Protein AF-A0A7W3MUW6-F1 (afdb_monomer_lite)

pLDDT: mean 90.79, std 7.84, range [60.31, 98.81]

Foldseek 3Di:
DAALVLLCVLQNPVQFAADDLVVPVVVLADPVVSCCRHGRTAGCDQPQAWHQPQDDPQRAQDWDFDQAPVGTFIWGFHTAGQAASQWTWIAGRVQQFIWIFGHDPRHTPRYIDGLFRHPVLVRVVSSVSSVLLVVQAPFFLVRSQVVLVVVLVVSCVVGVPNCDCPHPVVVVSVVSSNGGRHHQFAWCQVVVVVLCCVQQNDPDWDKDAPSHHALQWQGMWIWGDHVQKIKIKTHRCFRGRGPPPDPPQAGRVQEIEIAIAGDDPDPDDDPLVVVVSRVLRVQLNDPNHNDDEAQDKDFAPAAGDDPPFQQGIWHKHFFPRRAWDADRRHIYTYIYTAGDGPVLVVVCVVPNDCVSQQVQADPVSGRYRYRVD

Sequence (373 aa):
MATHSQLVQVFGEEGVITLDRADVEPHGVRPEDVEVLCSVGIPVTADIFFTMQADGPYEALTLLEAETQDRPARLLILGQGCTDDRIRYAMELESGNVLLLGMEDGEPDGHAETINTTLDAFVEFLYRIELRRIELAGASAEEARPYTEKLIAELKALDERALDPDTLWGGVFEALLEMGVPEAREGSRTAIVAALQARVPDPRPLRWSTGASFGEGVQELSAHRADGHWLLVTHGFSDLDGVLDLDTGTSGLGFELTMRVPRGDEELPPAWALETLGKLGEYVFSEDGRPFADGHRMGVAGTLGPEGGRLGALAFVTDPLLGGIDAPNGRVEFVTAVGITREELAEAKAAGNDLVVGRLRDENGLPITDPAR

Structure (mmCIF, N/CA/C/O backbone):
data_AF-A0A7W3MUW6-F1
#
_entry.id   AF-A0A7W3MUW6-F1
#
loop_
_atom_site.group_PDB
_atom_site.id
_atom_site.type_symbol
_atom_site.label_atom_id
_atom_site.label_alt_id
_atom_site.label_comp_id
_atom_site.label_asym_id
_atom_site.label_entity_id
_atom_site.label_seq_id
_atom_site.pdbx_PDB_ins_code
_atom_site.Cartn_x
_atom_site.Cartn_y
_atom_site.Cartn_z
_atom_site.occupancy
_atom_site.B_iso_or_equiv
_atom_site.auth_seq_id
_atom_site.auth_comp_id
_atom_site.auth_asym_id
_atom_site.auth_atom_id
_atom_site.pdbx_PDB_model_num
ATOM 1 N N . MET A 1 1 ? 17.499 -7.020 -25.518 1.00 91.81 1 MET A N 1
ATOM 2 C CA . MET A 1 1 ? 16.049 -6.800 -25.524 1.00 91.81 1 MET A CA 1
ATOM 3 C C . MET A 1 1 ? 15.386 -8.051 -25.013 1.00 91.81 1 MET A C 1
ATOM 5 O O . MET A 1 1 ? 15.573 -9.119 -25.599 1.00 91.81 1 MET A O 1
ATOM 9 N N . ALA A 1 2 ? 14.694 -7.906 -23.889 1.00 93.19 2 ALA A N 1
ATOM 10 C CA . ALA A 1 2 ? 13.957 -8.950 -23.216 1.00 93.19 2 ALA A CA 1
ATOM 11 C C . ALA A 1 2 ? 12.832 -9.456 -24.118 1.00 93.19 2 ALA A C 1
ATOM 13 O O . ALA A 1 2 ? 12.175 -8.699 -24.831 1.00 93.19 2 ALA A O 1
ATOM 14 N N . THR A 1 3 ? 12.625 -10.764 -24.097 1.00 97.44 3 THR A N 1
ATOM 15 C CA . THR A 1 3 ? 11.478 -11.402 -24.743 1.00 97.44 3 THR A CA 1
ATOM 16 C C . THR A 1 3 ? 10.334 -11.551 -23.747 1.00 97.44 3 THR A C 1
ATOM 18 O O . THR A 1 3 ? 10.572 -11.626 -22.541 1.00 97.44 3 THR A O 1
ATOM 21 N N . HIS A 1 4 ? 9.101 -11.702 -24.237 1.00 96.81 4 HIS A N 1
ATOM 22 C CA . HIS A 1 4 ? 7.936 -11.968 -23.385 1.00 96.81 4 HIS A CA 1
ATOM 23 C C . HIS A 1 4 ? 8.164 -13.137 -22.417 1.00 96.81 4 HIS A C 1
ATOM 25 O O . HIS A 1 4 ? 7.895 -13.031 -21.227 1.00 96.81 4 HIS A O 1
ATOM 31 N N . SER A 1 5 ? 8.755 -14.235 -22.902 1.00 96.44 5 SER A N 1
ATOM 32 C CA . SER A 1 5 ? 9.051 -15.401 -22.062 1.00 96.44 5 SER A CA 1
ATOM 33 C C . SER A 1 5 ? 10.038 -15.090 -20.934 1.00 96.44 5 SER A C 1
ATOM 35 O O . SER A 1 5 ? 9.934 -15.695 -19.872 1.00 96.44 5 SER A O 1
ATOM 37 N N . GLN A 1 6 ? 11.003 -14.192 -21.155 1.00 96.94 6 GLN A N 1
ATOM 38 C CA . GLN A 1 6 ? 11.943 -13.775 -20.113 1.00 96.94 6 GLN A CA 1
ATOM 39 C C . GLN A 1 6 ? 11.274 -12.851 -19.097 1.00 96.94 6 GLN A C 1
ATOM 41 O O . GLN A 1 6 ? 11.530 -12.997 -17.905 1.00 96.94 6 GLN A O 1
ATOM 46 N N . LEU A 1 7 ? 10.400 -11.947 -19.554 1.00 95.38 7 LEU A N 1
ATOM 47 C CA . LEU A 1 7 ? 9.608 -11.108 -18.658 1.00 95.38 7 LEU A CA 1
ATOM 48 C C . LEU A 1 7 ? 8.697 -11.968 -17.781 1.00 95.38 7 LEU A C 1
ATOM 50 O O . LEU A 1 7 ? 8.755 -11.851 -16.567 1.00 95.38 7 LEU A O 1
ATOM 54 N N . VAL A 1 8 ? 7.945 -12.904 -18.362 1.00 91.94 8 VAL A N 1
ATOM 55 C CA . VAL A 1 8 ? 7.072 -13.818 -17.605 1.00 91.94 8 VAL A CA 1
ATOM 56 C C . VAL A 1 8 ? 7.865 -14.680 -16.620 1.00 91.94 8 VAL A C 1
ATOM 58 O O . VAL A 1 8 ? 7.388 -14.961 -15.525 1.00 91.94 8 VAL A O 1
ATOM 61 N N . GLN A 1 9 ? 9.093 -15.079 -16.961 1.00 91.50 9 GLN A N 1
ATOM 62 C CA . GLN A 1 9 ? 9.947 -15.827 -16.036 1.00 91.50 9 GLN A CA 1
ATOM 63 C C . GLN A 1 9 ? 10.346 -15.003 -14.800 1.00 91.50 9 GLN A C 1
ATOM 65 O O . GLN A 1 9 ? 10.511 -15.579 -13.727 1.00 91.50 9 GLN A O 1
ATOM 70 N N . VAL A 1 10 ? 10.530 -13.689 -14.952 1.00 90.38 10 VAL A N 1
ATOM 71 C CA . VAL A 1 10 ? 10.970 -12.790 -13.874 1.00 90.38 10 VAL A CA 1
ATOM 72 C C . VAL A 1 10 ? 9.791 -12.211 -13.092 1.00 90.38 10 VAL A C 1
ATOM 74 O O . VAL A 1 10 ? 9.802 -12.247 -11.868 1.00 90.38 10 VAL A O 1
ATOM 77 N N . PHE A 1 11 ? 8.762 -11.728 -13.785 1.00 85.38 11 PHE A N 1
ATOM 78 C CA . PHE A 1 11 ? 7.621 -11.018 -13.199 1.00 85.38 11 PHE A CA 1
ATOM 79 C C . PHE A 1 11 ? 6.385 -11.910 -12.981 1.00 85.38 11 PHE A C 1
ATOM 81 O O . PHE A 1 11 ? 5.445 -11.505 -12.305 1.00 85.38 11 PHE A O 1
ATOM 88 N N . GLY A 1 12 ? 6.371 -13.134 -13.518 1.00 85.50 12 GLY A N 1
ATOM 89 C CA . GLY A 1 12 ? 5.216 -14.037 -13.479 1.00 85.50 12 GLY A CA 1
ATOM 90 C C . GLY A 1 12 ? 4.205 -13.788 -14.607 1.00 85.50 12 GLY A C 1
ATOM 91 O O . GLY A 1 12 ? 4.249 -12.769 -15.292 1.00 85.50 12 GLY A O 1
ATOM 92 N N . GLU A 1 13 ? 3.281 -14.736 -14.812 1.00 80.31 13 GLU A N 1
ATOM 93 C CA . GLU A 1 13 ? 2.273 -14.661 -15.890 1.00 80.31 13 GLU A CA 1
ATOM 94 C C . GLU A 1 13 ? 1.315 -13.473 -15.727 1.00 80.31 13 GLU A C 1
ATOM 96 O O . GLU A 1 13 ? 1.000 -12.803 -16.704 1.00 80.31 13 GLU A O 1
ATOM 101 N N . GLU A 1 14 ? 0.885 -13.180 -14.497 1.00 82.12 14 GLU A N 1
ATOM 102 C CA . GLU A 1 14 ? 0.014 -12.031 -14.197 1.00 82.12 14 GLU A CA 1
ATOM 103 C C . GLU A 1 14 ? 0.798 -10.715 -14.043 1.00 82.12 14 GLU A C 1
ATOM 105 O O . GLU A 1 14 ? 0.202 -9.643 -13.998 1.00 82.12 14 GLU A O 1
ATOM 110 N N . GLY A 1 15 ? 2.132 -10.784 -13.975 1.00 84.75 15 GLY A N 1
ATOM 111 C CA . GLY A 1 15 ? 3.012 -9.631 -13.782 1.00 84.75 15 GLY A CA 1
ATOM 112 C C . GLY A 1 15 ? 3.497 -8.982 -15.076 1.00 84.75 15 GLY A C 1
ATOM 113 O O . GLY A 1 15 ? 4.328 -8.080 -15.015 1.00 84.75 15 GLY A O 1
ATOM 114 N N . VAL A 1 16 ? 3.003 -9.413 -16.241 1.00 93.19 16 VAL A N 1
ATOM 115 C CA . VAL A 1 16 ? 3.334 -8.827 -17.549 1.00 93.19 16 VAL A CA 1
ATOM 116 C C . VAL A 1 16 ? 2.052 -8.576 -18.334 1.00 93.19 16 VAL A C 1
ATOM 118 O O . VAL A 1 16 ? 1.311 -9.508 -18.641 1.00 93.19 16 VAL A O 1
ATOM 121 N N . ILE A 1 17 ? 1.805 -7.323 -18.709 1.00 92.38 17 ILE A N 1
ATOM 122 C CA . ILE A 1 17 ? 0.644 -6.937 -19.517 1.00 92.38 17 ILE A CA 1
ATOM 123 C C . ILE A 1 17 ? 1.041 -6.838 -20.986 1.00 92.38 17 ILE A C 1
ATOM 125 O O . ILE A 1 17 ? 2.054 -6.234 -21.330 1.00 92.38 17 ILE A O 1
ATOM 129 N N . THR A 1 18 ? 0.201 -7.400 -21.854 1.00 94.31 18 THR A N 1
ATOM 130 C CA . THR A 1 18 ? 0.228 -7.188 -23.309 1.00 94.31 18 THR A CA 1
ATOM 131 C C . THR A 1 18 ? -1.108 -6.606 -23.758 1.00 94.31 18 THR A C 1
ATOM 133 O O . THR A 1 18 ? -2.139 -6.852 -23.128 1.00 94.31 18 THR A O 1
ATOM 136 N N . LEU A 1 19 ? -1.089 -5.813 -24.828 1.00 92.31 19 LEU A N 1
ATOM 137 C CA . LEU A 1 19 ? -2.276 -5.162 -25.385 1.00 92.31 19 LEU A CA 1
ATOM 138 C C . LEU A 1 19 ? -2.750 -5.855 -26.662 1.00 92.31 19 LEU A C 1
ATOM 140 O O . LEU A 1 19 ? -1.956 -6.457 -27.388 1.00 92.31 19 LEU A O 1
ATOM 144 N N . ASP A 1 20 ? -4.043 -5.729 -26.971 1.00 92.44 20 ASP A N 1
ATOM 145 C CA . ASP A 1 20 ? -4.542 -6.128 -28.284 1.00 92.44 20 ASP A CA 1
ATOM 146 C C . ASP A 1 20 ? -4.041 -5.133 -29.334 1.00 92.44 20 ASP A C 1
ATOM 148 O O . ASP A 1 20 ? -4.202 -3.917 -29.223 1.00 92.44 20 ASP A O 1
ATOM 152 N N . ARG A 1 21 ? -3.444 -5.663 -30.399 1.00 92.12 21 ARG A N 1
ATOM 153 C CA . ARG A 1 21 ? -2.901 -4.874 -31.503 1.00 92.12 21 ARG A CA 1
ATOM 154 C C . ARG A 1 21 ? -3.965 -3.988 -32.159 1.00 92.12 21 ARG A C 1
ATOM 156 O O . ARG A 1 21 ? -3.646 -2.877 -32.583 1.00 92.12 21 ARG A O 1
ATOM 163 N N . ALA A 1 22 ? -5.220 -4.443 -32.196 1.00 90.38 22 ALA A N 1
ATOM 164 C CA . ALA A 1 22 ? -6.348 -3.672 -32.716 1.00 90.38 22 ALA A CA 1
ATOM 165 C C . ALA A 1 22 ? -6.663 -2.419 -31.881 1.00 90.38 22 ALA A C 1
ATOM 167 O O . ALA A 1 22 ? -7.175 -1.446 -32.437 1.00 90.38 22 ALA A O 1
ATOM 168 N N . ASP A 1 23 ? -6.319 -2.429 -30.591 1.00 87.75 23 ASP A N 1
ATOM 169 C CA . ASP A 1 23 ? -6.535 -1.317 -29.663 1.00 87.75 23 ASP A CA 1
ATOM 170 C C . ASP A 1 23 ? -5.347 -0.343 -29.625 1.00 87.75 23 ASP A C 1
ATOM 172 O O . ASP A 1 23 ? -5.486 0.760 -29.112 1.00 87.75 23 ASP A O 1
ATOM 176 N N . VAL A 1 24 ? -4.184 -0.704 -30.186 1.00 88.44 24 VAL A N 1
ATOM 177 C CA . VAL A 1 24 ? -2.965 0.132 -30.165 1.00 88.44 24 VAL A CA 1
ATOM 178 C C . VAL A 1 24 ? -2.704 0.813 -31.512 1.00 88.44 24 VAL A C 1
ATOM 180 O O . VAL A 1 24 ? -2.469 2.022 -31.568 1.00 88.44 24 VAL A O 1
ATOM 183 N N . GLU A 1 25 ? -2.763 0.066 -32.620 1.00 87.69 25 GLU A N 1
ATOM 184 C CA . GLU A 1 25 ? -2.415 0.572 -33.961 1.00 87.69 25 GLU A CA 1
ATOM 185 C C . GLU A 1 25 ? -3.192 1.836 -34.399 1.00 87.69 25 GLU A C 1
ATOM 187 O O . GLU A 1 25 ? -2.576 2.728 -34.997 1.00 87.69 25 GLU A O 1
ATOM 192 N N . PRO A 1 26 ? -4.500 1.998 -34.096 1.00 89.19 26 PRO A N 1
ATOM 193 C CA . PRO A 1 26 ? -5.253 3.194 -34.485 1.00 89.19 26 PRO A CA 1
ATOM 194 C C . PRO A 1 26 ? -4.753 4.499 -33.853 1.00 89.19 26 PRO A C 1
ATOM 196 O O . PRO A 1 26 ? -5.070 5.578 -34.355 1.00 89.19 26 PRO A O 1
ATOM 199 N N . HIS A 1 27 ? -3.972 4.421 -32.774 1.00 86.50 27 HIS A N 1
ATOM 200 C CA . HIS A 1 27 ? -3.517 5.586 -32.017 1.00 86.50 27 HIS A CA 1
ATOM 201 C C . HIS A 1 27 ? -2.205 6.182 -32.541 1.00 86.50 27 HIS A C 1
ATOM 203 O O . HIS A 1 27 ? -1.682 7.129 -31.957 1.00 86.50 27 HIS A O 1
ATOM 209 N N . GLY A 1 28 ? -1.684 5.696 -33.672 1.00 85.75 28 GLY A N 1
ATOM 210 C CA . GLY A 1 28 ? -0.482 6.258 -34.295 1.00 85.75 28 GLY A CA 1
ATOM 211 C C . GLY A 1 28 ? 0.799 5.977 -33.509 1.00 85.75 28 GLY A C 1
ATOM 212 O O . GLY A 1 28 ? 1.745 6.752 -33.600 1.00 85.75 28 GLY A O 1
ATOM 213 N N . VAL A 1 29 ? 0.806 4.888 -32.738 1.00 91.25 29 VAL A N 1
ATOM 214 C CA . VAL A 1 29 ? 1.996 4.333 -32.087 1.00 91.25 29 VAL A CA 1
ATOM 215 C C . VAL A 1 29 ? 2.946 3.789 -33.159 1.00 91.25 29 VAL A C 1
ATOM 217 O O . VAL A 1 29 ? 2.497 3.230 -34.167 1.00 91.25 29 VAL A O 1
ATOM 220 N N . ARG A 1 30 ? 4.260 3.953 -32.977 1.00 93.94 30 ARG A N 1
ATOM 221 C CA . ARG A 1 30 ? 5.244 3.485 -33.963 1.00 93.94 30 ARG A CA 1
ATOM 222 C C . ARG A 1 30 ? 5.258 1.951 -34.038 1.00 93.94 30 ARG A C 1
ATOM 224 O O . ARG A 1 30 ? 5.038 1.299 -33.018 1.00 93.94 30 ARG A O 1
ATOM 231 N N . PRO A 1 31 ? 5.539 1.345 -35.208 1.00 93.44 31 PRO A N 1
ATOM 232 C CA . PRO A 1 31 ? 5.520 -0.112 -35.365 1.00 93.44 31 PRO A CA 1
ATOM 233 C C . PRO A 1 31 ? 6.420 -0.869 -34.380 1.00 93.44 31 PRO A C 1
ATOM 235 O O . PRO A 1 31 ? 6.049 -1.948 -33.924 1.00 93.44 31 PRO A O 1
ATOM 238 N N . GLU A 1 32 ? 7.585 -0.309 -34.052 1.00 93.62 32 GLU A N 1
ATOM 239 C CA . GLU A 1 32 ? 8.510 -0.844 -33.052 1.00 93.62 32 GLU A CA 1
ATOM 240 C C . GLU A 1 32 ? 7.896 -0.884 -31.645 1.00 93.62 32 GLU A C 1
ATOM 242 O O . GLU A 1 32 ? 7.989 -1.907 -30.970 1.00 93.62 32 GLU A O 1
ATOM 247 N N . ASP A 1 33 ? 7.192 0.171 -31.234 1.00 95.75 33 ASP A N 1
ATOM 248 C CA . ASP A 1 33 ? 6.571 0.250 -29.910 1.00 95.75 33 ASP A CA 1
ATOM 249 C C . ASP A 1 33 ? 5.289 -0.599 -29.849 1.00 95.75 33 ASP A C 1
ATOM 251 O O . ASP A 1 33 ? 4.995 -1.196 -28.816 1.00 95.75 33 ASP A O 1
ATOM 255 N N . VAL A 1 34 ? 4.557 -0.739 -30.966 1.00 95.19 34 VAL A N 1
ATOM 256 C CA . VAL A 1 34 ? 3.431 -1.689 -31.087 1.00 95.19 34 VAL A CA 1
ATOM 257 C C . VAL A 1 34 ? 3.904 -3.113 -30.807 1.00 95.19 34 VAL A C 1
ATOM 259 O O . VAL A 1 34 ? 3.224 -3.857 -30.102 1.00 95.19 34 VAL A O 1
ATOM 262 N N . GLU A 1 35 ? 5.065 -3.504 -31.338 1.00 95.50 35 GLU A N 1
ATOM 263 C CA . GLU A 1 35 ? 5.616 -4.838 -31.098 1.00 95.50 35 GLU A CA 1
ATOM 264 C C . GLU A 1 35 ? 5.963 -5.046 -29.619 1.00 95.50 35 GLU A C 1
ATOM 266 O O . GLU A 1 35 ? 5.668 -6.107 -29.065 1.00 95.50 35 GLU A O 1
ATOM 271 N N . VAL A 1 36 ? 6.507 -4.026 -28.948 1.00 96.56 36 VAL A N 1
ATOM 272 C CA . VAL A 1 36 ? 6.750 -4.093 -27.502 1.00 96.56 36 VAL A CA 1
ATOM 273 C C . VAL A 1 36 ? 5.432 -4.222 -26.741 1.00 96.56 36 VAL A C 1
ATOM 275 O O . VAL A 1 36 ? 5.273 -5.170 -25.982 1.00 96.56 36 VAL A O 1
ATOM 278 N N . LEU A 1 37 ? 4.458 -3.342 -26.980 1.00 95.56 37 LEU A N 1
ATOM 279 C CA . LEU A 1 37 ? 3.185 -3.319 -26.249 1.00 95.56 37 LEU A CA 1
ATOM 280 C C . LEU A 1 37 ? 2.331 -4.579 -26.455 1.00 95.56 37 LEU A C 1
ATOM 282 O O . LEU A 1 37 ? 1.637 -5.008 -25.533 1.00 95.56 37 LEU A O 1
ATOM 286 N N . CYS A 1 38 ? 2.362 -5.173 -27.650 1.00 96.00 38 CYS A N 1
ATOM 287 C CA . CYS A 1 38 ? 1.454 -6.265 -28.013 1.00 96.00 38 CYS A CA 1
ATOM 288 C C . CYS A 1 38 ? 2.101 -7.654 -27.928 1.00 96.00 38 CYS A C 1
ATOM 290 O O . CYS A 1 38 ? 1.404 -8.628 -27.655 1.00 96.00 38 CYS A O 1
ATOM 292 N N . SER A 1 39 ? 3.411 -7.769 -28.177 1.00 95.69 39 SER A N 1
ATOM 293 C CA . SER A 1 39 ? 4.095 -9.070 -28.249 1.00 95.69 39 SER A CA 1
ATOM 294 C C . SER A 1 39 ? 5.072 -9.314 -27.101 1.00 95.69 39 SER A C 1
ATOM 296 O O . SER A 1 39 ? 5.249 -10.465 -26.710 1.00 95.69 39 SER A O 1
ATOM 298 N N . VAL A 1 40 ? 5.741 -8.275 -26.588 1.00 97.06 40 VAL A N 1
ATOM 299 C CA . VAL A 1 40 ? 6.718 -8.402 -25.487 1.00 97.06 40 VAL A CA 1
ATOM 300 C C . VAL A 1 40 ? 6.038 -8.184 -24.136 1.00 97.06 40 VAL A C 1
ATOM 302 O O . VAL A 1 40 ? 6.138 -9.033 -23.251 1.00 97.06 40 VAL A O 1
ATOM 305 N N . GLY A 1 41 ? 5.293 -7.093 -24.015 1.00 94.88 41 GLY A N 1
ATOM 306 C CA . GLY A 1 41 ? 4.600 -6.647 -22.819 1.00 94.88 41 GLY A CA 1
ATOM 307 C C . GLY A 1 41 ? 5.399 -5.684 -21.946 1.00 94.88 41 GLY A C 1
ATOM 308 O O . GLY A 1 41 ? 6.597 -5.475 -22.141 1.00 94.88 41 GLY A O 1
ATOM 309 N N . ILE A 1 42 ? 4.704 -5.109 -20.967 1.00 94.88 42 ILE A N 1
ATOM 310 C CA . ILE A 1 42 ? 5.257 -4.233 -19.929 1.00 94.88 42 ILE A CA 1
ATOM 311 C C . ILE A 1 42 ? 5.064 -4.927 -18.570 1.00 94.88 42 ILE A C 1
ATOM 313 O O . ILE A 1 42 ? 3.979 -5.466 -18.325 1.00 94.88 42 ILE A O 1
ATOM 317 N N . PRO A 1 43 ? 6.079 -4.951 -17.686 1.00 93.19 43 PRO A N 1
ATOM 318 C CA . PRO A 1 43 ? 5.906 -5.433 -16.317 1.00 93.19 43 PRO A CA 1
ATOM 319 C C . PRO A 1 43 ? 4.818 -4.646 -15.578 1.00 93.19 43 PRO A C 1
ATOM 321 O O . PRO A 1 43 ? 4.784 -3.430 -15.675 1.00 93.19 43 PRO A O 1
ATOM 324 N N . VAL A 1 44 ? 3.955 -5.300 -14.802 1.00 87.06 44 VAL A N 1
ATOM 325 C CA . VAL A 1 44 ? 2.931 -4.603 -13.997 1.00 87.06 44 VAL A CA 1
ATOM 326 C C . VAL A 1 44 ? 3.579 -3.782 -12.889 1.00 87.06 44 VAL A C 1
ATOM 328 O O . VAL A 1 44 ? 3.172 -2.653 -12.641 1.00 87.06 44 VAL A O 1
ATOM 331 N N . THR A 1 45 ? 4.599 -4.335 -12.239 1.00 84.69 45 THR A N 1
ATOM 332 C CA . THR A 1 45 ? 5.377 -3.667 -11.196 1.00 84.69 45 THR A CA 1
ATOM 333 C C . THR A 1 45 ? 6.824 -4.126 -11.303 1.00 84.69 45 THR A C 1
ATOM 335 O O . THR A 1 45 ? 7.086 -5.312 -11.505 1.00 84.69 45 THR A O 1
ATOM 338 N N . ALA A 1 46 ? 7.759 -3.190 -11.183 1.00 84.19 46 ALA A N 1
ATOM 339 C CA . ALA A 1 46 ? 9.191 -3.446 -11.178 1.00 84.19 46 ALA A CA 1
ATOM 340 C C . ALA A 1 46 ? 9.824 -2.713 -9.991 1.00 84.19 46 ALA A C 1
ATOM 342 O O . ALA A 1 46 ? 10.205 -1.542 -10.092 1.00 84.19 46 ALA A O 1
ATOM 343 N N . ASP A 1 47 ? 9.901 -3.436 -8.870 1.00 75.31 47 ASP A N 1
ATOM 344 C CA . ASP A 1 47 ? 10.404 -2.954 -7.579 1.00 75.31 47 ASP A CA 1
ATOM 345 C C . ASP A 1 47 ? 9.779 -1.587 -7.196 1.00 75.31 47 ASP A C 1
ATOM 347 O O . ASP A 1 47 ? 8.629 -1.293 -7.536 1.00 75.31 47 ASP A O 1
ATOM 351 N N . ILE A 1 48 ? 10.523 -0.729 -6.504 1.00 74.94 48 ILE A N 1
ATOM 352 C CA . ILE A 1 48 ? 10.106 0.632 -6.141 1.00 74.94 48 ILE A CA 1
ATOM 353 C C . ILE A 1 48 ? 10.095 1.627 -7.316 1.00 74.94 48 ILE A C 1
ATOM 355 O O . ILE A 1 48 ? 9.685 2.775 -7.146 1.00 74.94 48 ILE A O 1
ATOM 359 N N . PHE A 1 49 ? 10.564 1.231 -8.501 1.00 81.88 49 PHE A N 1
ATOM 360 C CA . PHE A 1 49 ? 10.795 2.173 -9.597 1.00 81.88 49 PHE A CA 1
ATOM 361 C C . PHE A 1 49 ? 9.536 2.438 -10.413 1.00 81.88 49 PHE A C 1
ATOM 363 O O . PHE A 1 49 ? 9.296 3.579 -10.806 1.00 81.88 49 PHE A O 1
ATOM 370 N N . PHE A 1 50 ? 8.740 1.404 -10.678 1.00 88.06 50 PHE A N 1
ATOM 371 C CA . PHE A 1 50 ? 7.651 1.486 -11.643 1.00 88.06 50 PHE A CA 1
ATOM 372 C C . PHE A 1 50 ? 6.471 0.593 -11.268 1.00 88.06 50 PHE A C 1
ATOM 374 O O . PHE A 1 50 ? 6.648 -0.583 -10.946 1.00 88.06 50 PHE A O 1
ATOM 381 N N . THR A 1 51 ? 5.259 1.121 -11.427 1.00 87.62 51 THR A N 1
ATOM 382 C CA . THR A 1 51 ? 4.028 0.330 -11.413 1.00 87.62 51 THR A CA 1
ATOM 383 C C . THR A 1 51 ? 3.008 0.851 -12.423 1.00 87.62 51 THR A C 1
ATOM 385 O O . THR A 1 51 ? 2.818 2.056 -12.571 1.00 87.62 51 THR A O 1
ATOM 388 N N . MET A 1 52 ? 2.309 -0.059 -13.102 1.00 84.75 52 MET A N 1
ATOM 389 C CA . MET A 1 52 ? 1.147 0.246 -13.943 1.00 84.75 52 MET A CA 1
ATOM 390 C C . MET A 1 52 ? -0.113 0.521 -13.112 1.00 84.75 52 MET A C 1
ATOM 392 O O . MET A 1 52 ? -1.099 1.027 -13.644 1.00 84.75 52 MET A O 1
ATOM 396 N N . GLN A 1 53 ? -0.103 0.192 -11.817 1.00 78.69 53 GLN A N 1
ATOM 397 C CA . GLN A 1 53 ? -1.190 0.523 -10.896 1.00 78.69 53 GLN A CA 1
ATOM 398 C C . GLN A 1 53 ? -1.105 2.006 -10.531 1.00 78.69 53 GLN A C 1
ATOM 400 O O . GLN A 1 53 ? -0.575 2.375 -9.487 1.00 78.69 53 GLN A O 1
ATOM 405 N N . ALA A 1 54 ? -1.572 2.850 -11.447 1.00 69.31 54 ALA A N 1
ATOM 406 C CA . ALA A 1 54 ? -1.745 4.272 -11.214 1.00 69.31 54 ALA A CA 1
ATOM 407 C C . ALA A 1 54 ? -3.181 4.547 -10.763 1.00 69.31 54 ALA A C 1
ATOM 409 O O . ALA A 1 54 ? -4.124 4.185 -11.464 1.00 69.31 54 ALA A O 1
ATOM 410 N N . ASP A 1 55 ? -3.329 5.186 -9.603 1.00 60.66 55 ASP A N 1
ATOM 411 C CA . ASP A 1 55 ? -4.621 5.633 -9.085 1.00 60.66 55 ASP A CA 1
ATOM 412 C C . ASP A 1 55 ? -4.892 7.089 -9.506 1.00 60.66 55 ASP A C 1
ATOM 414 O O . ASP A 1 55 ? -3.980 7.916 -9.593 1.00 60.66 55 ASP A O 1
ATOM 418 N N . GLY A 1 56 ? -6.168 7.424 -9.725 1.00 64.00 56 GLY A N 1
ATOM 419 C CA . GLY A 1 56 ? -6.602 8.788 -10.046 1.00 64.00 56 GLY A CA 1
ATOM 420 C C . GLY A 1 56 ? -6.637 9.101 -11.551 1.00 64.00 56 GLY A C 1
ATOM 421 O O . GLY A 1 56 ? -6.692 8.187 -12.372 1.00 64.00 56 GLY A O 1
ATOM 422 N N . PRO A 1 57 ? -6.689 10.387 -11.952 1.00 60.31 57 PRO A N 1
ATOM 423 C CA . PRO A 1 57 ? -6.634 10.748 -13.366 1.00 60.31 57 PRO A CA 1
ATOM 424 C C . PRO A 1 57 ? -5.299 10.290 -13.972 1.00 60.31 57 PRO A C 1
ATOM 426 O O . PRO A 1 57 ? -4.273 10.285 -13.292 1.00 60.31 57 PRO A O 1
ATOM 429 N N . TYR A 1 58 ? -5.316 9.927 -15.258 1.00 77.94 58 TYR A N 1
ATOM 430 C CA . TYR A 1 58 ? -4.144 9.412 -15.981 1.00 77.94 58 TYR A CA 1
ATOM 431 C C . TYR A 1 58 ? -3.681 8.028 -15.499 1.00 77.94 58 TYR A C 1
ATOM 433 O O . TYR A 1 58 ? -2.508 7.815 -15.192 1.00 77.94 58 TYR A O 1
ATOM 441 N N . GLU A 1 59 ? -4.618 7.077 -15.468 1.00 81.62 59 GLU A N 1
ATOM 442 C CA . GLU A 1 59 ? -4.324 5.650 -15.293 1.00 81.62 59 GLU A CA 1
ATOM 443 C C . GLU A 1 59 ? -3.400 5.141 -16.415 1.00 81.62 59 GLU A C 1
ATOM 445 O O . GLU A 1 59 ? -3.355 5.708 -17.518 1.00 81.62 59 GLU A O 1
ATOM 450 N N . ALA A 1 60 ? -2.678 4.046 -16.161 1.00 82.31 60 ALA A N 1
ATOM 451 C CA . ALA A 1 60 ? -1.859 3.409 -17.186 1.00 82.31 60 ALA A CA 1
ATOM 452 C C . ALA A 1 60 ? -2.681 3.113 -18.449 1.00 82.31 60 ALA A C 1
ATOM 454 O O . ALA A 1 60 ? -3.855 2.754 -18.391 1.00 82.31 60 ALA A O 1
ATOM 455 N N . LEU A 1 61 ? -2.030 3.251 -19.603 1.00 86.00 61 LEU A N 1
ATOM 456 C CA . LEU A 1 61 ? -2.592 3.105 -20.946 1.00 86.00 61 LEU A CA 1
ATOM 457 C C . LEU A 1 61 ? -3.562 4.221 -21.369 1.00 86.00 61 LEU A C 1
ATOM 459 O O . LEU A 1 61 ? -4.185 4.133 -22.428 1.00 86.00 61 LEU A O 1
ATOM 463 N N . THR A 1 62 ? -3.651 5.304 -20.596 1.00 87.62 62 THR A N 1
ATOM 464 C CA . THR A 1 62 ? -4.374 6.516 -20.998 1.00 87.62 62 THR A CA 1
ATOM 465 C C . THR A 1 62 ? -3.548 7.340 -21.986 1.00 87.62 62 THR A C 1
ATOM 467 O O . THR A 1 62 ? -2.344 7.523 -21.808 1.00 87.62 62 THR A O 1
ATOM 470 N N . LEU A 1 63 ? -4.204 7.879 -23.017 1.00 88.25 63 LEU A N 1
ATOM 471 C CA . LEU A 1 63 ? -3.604 8.848 -23.934 1.00 88.25 63 LEU A CA 1
ATOM 472 C C . LEU A 1 63 ? -3.861 10.277 -23.466 1.00 88.25 63 LEU A C 1
ATOM 474 O O . LEU A 1 63 ? -4.995 10.646 -23.165 1.00 88.25 63 LEU A O 1
ATOM 478 N N . LEU A 1 64 ? -2.807 11.082 -23.480 1.00 87.94 64 LEU A N 1
ATOM 479 C CA . LEU A 1 64 ? -2.802 12.472 -23.053 1.00 87.94 64 LEU A CA 1
ATOM 480 C C . LEU A 1 64 ? -2.151 13.343 -24.134 1.00 87.94 64 LEU A C 1
ATOM 482 O O . LEU A 1 64 ? -1.120 12.987 -24.700 1.00 87.94 64 LEU A O 1
ATOM 486 N N . GLU A 1 65 ? -2.738 14.505 -24.398 1.00 87.75 65 GLU A N 1
ATOM 487 C CA . GLU A 1 65 ? -2.071 15.594 -25.113 1.00 87.75 65 GLU A CA 1
ATOM 488 C C . GLU A 1 65 ? -1.615 16.619 -24.077 1.00 87.75 65 GLU A C 1
ATOM 490 O O . GLU A 1 65 ? -2.447 17.186 -23.371 1.00 87.75 65 GLU A O 1
ATOM 495 N N . ALA A 1 66 ? -0.305 16.837 -23.969 1.00 82.19 66 ALA A N 1
ATOM 496 C CA . ALA A 1 66 ? 0.268 17.759 -22.994 1.00 82.19 66 ALA A CA 1
ATOM 497 C C . ALA A 1 66 ? 1.316 18.672 -23.632 1.00 82.19 66 ALA A C 1
ATOM 499 O O . ALA A 1 66 ? 2.014 18.290 -24.575 1.00 82.19 66 ALA A O 1
ATOM 500 N N . GLU A 1 67 ? 1.439 19.882 -23.092 1.00 80.50 67 GLU A N 1
ATOM 501 C CA . GLU A 1 67 ? 2.571 20.763 -23.371 1.00 80.50 67 GLU A CA 1
ATOM 502 C C . GLU A 1 67 ? 3.762 20.287 -22.534 1.00 80.50 67 GLU A C 1
ATOM 504 O O . GLU A 1 67 ? 3.724 20.323 -21.306 1.00 80.50 67 GLU A O 1
ATOM 509 N N . THR A 1 68 ? 4.817 19.815 -23.195 1.00 74.44 68 THR A N 1
ATOM 510 C CA . THR A 1 68 ? 6.109 19.551 -22.546 1.00 74.44 68 THR A CA 1
ATOM 511 C C . THR A 1 68 ? 6.999 20.786 -22.662 1.00 74.44 68 THR A C 1
ATOM 513 O O . THR A 1 68 ? 6.707 21.690 -23.448 1.00 74.44 68 THR A O 1
ATOM 516 N N . GLN A 1 69 ? 8.118 20.824 -21.930 1.00 69.31 69 GLN A N 1
ATOM 517 C CA . GLN A 1 69 ? 9.065 21.950 -21.977 1.00 69.31 69 GLN A CA 1
ATOM 518 C C . GLN A 1 69 ? 9.514 22.326 -23.406 1.00 69.31 69 GLN A C 1
ATOM 520 O O . GLN A 1 69 ? 9.813 23.493 -23.663 1.00 69.31 69 GLN A O 1
ATOM 525 N N . ASP A 1 70 ? 9.533 21.364 -24.336 1.00 69.38 70 ASP A N 1
ATOM 526 C CA . ASP A 1 70 ? 10.016 21.563 -25.705 1.00 69.38 70 ASP A CA 1
ATOM 527 C C . ASP A 1 70 ? 8.894 21.783 -26.736 1.00 69.38 70 ASP A C 1
ATOM 529 O O . ASP A 1 70 ? 9.076 22.546 -27.693 1.00 69.38 70 ASP A O 1
ATOM 533 N N . ARG A 1 71 ? 7.754 21.087 -26.593 1.00 77.62 71 ARG A N 1
ATOM 534 C CA . ARG A 1 71 ? 6.646 21.084 -27.571 1.00 77.62 71 ARG A CA 1
ATOM 535 C C . ARG A 1 71 ? 5.364 20.420 -27.038 1.00 77.62 71 ARG A C 1
ATOM 537 O O . ARG A 1 71 ? 5.446 19.601 -26.120 1.00 77.62 71 ARG A O 1
ATOM 544 N N . PRO A 1 72 ? 4.205 20.645 -27.683 1.00 83.75 72 PRO A N 1
ATOM 545 C CA . PRO A 1 72 ? 3.056 19.765 -27.514 1.00 83.75 72 PRO A CA 1
ATOM 546 C C . PRO A 1 72 ? 3.410 18.338 -27.953 1.00 83.75 72 PRO A C 1
ATOM 548 O O . PRO A 1 72 ? 3.979 18.139 -29.032 1.00 83.75 72 PRO A O 1
ATOM 551 N N . ALA A 1 73 ? 3.067 17.362 -27.117 1.00 87.12 73 ALA A N 1
ATOM 552 C CA . ALA A 1 73 ? 3.380 15.951 -27.309 1.00 87.12 73 ALA A CA 1
ATOM 553 C C . ALA A 1 73 ? 2.152 15.070 -27.046 1.00 87.12 73 ALA A C 1
ATOM 555 O O . ALA A 1 73 ? 1.314 15.381 -26.193 1.00 87.12 73 ALA A O 1
ATOM 556 N N . ARG A 1 74 ? 2.052 13.955 -27.781 1.00 92.62 74 ARG A N 1
ATOM 557 C CA . ARG A 1 74 ? 1.042 12.917 -27.547 1.00 92.62 74 ARG A CA 1
ATOM 558 C C . ARG A 1 74 ? 1.686 11.819 -26.723 1.00 92.62 74 ARG A C 1
ATOM 560 O O . ARG A 1 74 ? 2.650 11.195 -27.157 1.00 92.62 74 ARG A O 1
ATOM 567 N N . LEU A 1 75 ? 1.164 11.608 -25.527 1.00 93.06 75 LEU A N 1
ATOM 568 C CA . LEU A 1 75 ? 1.769 10.769 -24.508 1.00 93.06 75 LEU A CA 1
ATOM 569 C C . LEU A 1 75 ? 0.856 9.583 -24.215 1.00 93.06 75 LEU A C 1
ATOM 571 O O . LEU A 1 75 ? -0.347 9.751 -24.026 1.00 93.06 75 LEU A O 1
ATOM 575 N N . LEU A 1 76 ? 1.429 8.385 -24.168 1.00 93.56 76 LEU A N 1
ATOM 576 C CA . LEU A 1 76 ? 0.789 7.202 -23.607 1.00 93.56 76 LEU A CA 1
ATOM 577 C C . LEU A 1 76 ? 1.316 7.007 -22.190 1.00 93.56 76 LEU A C 1
ATOM 579 O O . LEU A 1 76 ? 2.505 6.746 -22.014 1.00 93.56 76 LEU A O 1
ATOM 583 N N . ILE A 1 77 ? 0.449 7.118 -21.188 1.00 93.38 77 ILE A N 1
ATOM 584 C CA . ILE A 1 77 ? 0.830 6.836 -19.804 1.00 93.38 77 ILE A CA 1
ATOM 585 C C . ILE A 1 77 ? 1.145 5.347 -19.682 1.00 93.38 77 ILE A C 1
ATOM 587 O O . ILE A 1 77 ? 0.352 4.500 -20.082 1.00 93.38 77 ILE A O 1
ATOM 591 N N . LEU A 1 78 ? 2.312 5.020 -19.143 1.00 93.38 78 LEU A N 1
ATOM 592 C CA . LEU A 1 78 ? 2.742 3.647 -18.892 1.00 93.38 78 LEU A CA 1
ATOM 593 C C . LEU A 1 78 ? 2.456 3.240 -17.445 1.00 93.38 78 LEU A C 1
ATOM 595 O O . LEU A 1 78 ? 2.102 2.093 -17.198 1.00 93.38 78 LEU A O 1
ATOM 599 N N . GLY A 1 79 ? 2.595 4.174 -16.502 1.00 90.50 79 GLY A N 1
ATOM 600 C CA . GLY A 1 79 ? 2.438 3.913 -15.075 1.00 90.50 79 GLY A CA 1
ATOM 601 C C . GLY A 1 79 ? 2.869 5.094 -14.208 1.00 90.50 79 GLY A C 1
ATOM 602 O O . GLY A 1 79 ? 2.975 6.226 -14.686 1.00 90.50 79 GLY A O 1
ATOM 603 N N . GLN A 1 80 ? 3.151 4.826 -12.938 1.00 87.00 80 GLN A N 1
ATOM 604 C CA . GLN A 1 80 ? 3.612 5.800 -11.948 1.00 87.00 80 GLN A CA 1
ATOM 605 C C . GLN A 1 80 ? 4.816 5.277 -11.153 1.00 87.00 80 GLN A C 1
ATOM 607 O O . GLN A 1 80 ? 5.142 4.088 -11.209 1.00 87.00 80 GLN A O 1
ATOM 612 N N . GLY A 1 81 ? 5.488 6.174 -10.427 1.00 80.00 81 GLY A N 1
ATOM 613 C CA . GLY A 1 81 ? 6.500 5.785 -9.444 1.00 80.00 81 GLY A CA 1
ATOM 614 C C . GLY A 1 81 ? 5.853 5.135 -8.221 1.00 80.00 81 GLY A C 1
ATOM 615 O O . GLY A 1 81 ? 4.783 5.559 -7.791 1.00 80.00 81 GLY A O 1
ATOM 616 N N . CYS A 1 82 ? 6.488 4.113 -7.640 1.00 67.69 82 CYS A N 1
ATOM 617 C CA . CYS A 1 82 ? 5.927 3.430 -6.466 1.00 67.69 82 CYS A CA 1
ATOM 618 C C . CYS A 1 82 ? 6.076 4.243 -5.167 1.00 67.69 82 CYS A C 1
ATOM 620 O O . CYS A 1 82 ? 5.427 3.926 -4.176 1.00 67.69 82 CYS A O 1
ATOM 622 N N . THR A 1 83 ? 6.943 5.260 -5.156 1.00 63.97 83 THR A N 1
ATOM 623 C CA . THR A 1 83 ? 7.270 6.078 -3.972 1.00 63.97 83 THR A CA 1
ATOM 624 C C . THR A 1 83 ? 6.996 7.572 -4.162 1.00 63.97 83 THR A C 1
ATOM 626 O O . THR A 1 83 ? 7.298 8.360 -3.277 1.00 63.97 83 THR A O 1
ATOM 629 N N . ASP A 1 84 ? 6.499 7.993 -5.326 1.00 69.88 84 ASP A N 1
ATOM 630 C CA . ASP A 1 84 ? 6.104 9.385 -5.572 1.00 69.88 84 ASP A CA 1
ATOM 631 C C . ASP A 1 84 ? 4.935 9.389 -6.560 1.00 69.88 84 ASP A C 1
ATOM 633 O O . ASP A 1 84 ? 5.096 9.147 -7.761 1.00 69.88 84 ASP A O 1
ATOM 637 N N . ASP A 1 85 ? 3.738 9.640 -6.037 1.00 69.69 85 ASP A N 1
ATOM 638 C CA . ASP A 1 85 ? 2.497 9.694 -6.804 1.00 69.69 85 ASP A CA 1
ATOM 639 C C . ASP A 1 85 ? 2.401 10.942 -7.697 1.00 69.69 85 ASP A C 1
ATOM 641 O O . ASP A 1 85 ? 1.522 11.012 -8.561 1.00 69.69 85 ASP A O 1
ATOM 645 N N . ARG A 1 86 ? 3.341 11.889 -7.567 1.00 79.00 86 ARG A N 1
ATOM 646 C CA . ARG A 1 86 ? 3.460 13.076 -8.426 1.00 79.00 86 ARG A CA 1
ATOM 647 C C . ARG A 1 86 ? 4.258 12.814 -9.697 1.00 79.00 86 ARG A C 1
ATOM 649 O O . ARG A 1 86 ? 4.518 13.744 -10.453 1.00 79.00 86 ARG A O 1
ATOM 656 N N . ILE A 1 87 ? 4.665 11.569 -9.940 1.00 85.00 87 ILE A N 1
ATOM 657 C CA . ILE A 1 87 ? 5.431 11.193 -11.125 1.00 85.00 87 ILE A CA 1
ATOM 658 C C . ILE A 1 87 ? 4.631 10.199 -11.969 1.00 85.00 87 ILE A C 1
ATOM 660 O O . ILE A 1 87 ? 4.089 9.208 -11.468 1.00 85.00 87 ILE A O 1
ATOM 664 N N . ARG A 1 88 ? 4.569 10.442 -13.282 1.00 89.81 88 ARG A N 1
ATOM 665 C CA . ARG A 1 88 ? 4.042 9.488 -14.270 1.00 89.81 88 ARG A CA 1
ATOM 666 C C . ARG A 1 88 ? 5.123 9.089 -15.261 1.00 89.81 88 ARG A C 1
ATOM 668 O O . ARG A 1 88 ? 5.823 9.935 -15.805 1.00 89.81 88 ARG A O 1
ATOM 675 N N . TYR A 1 89 ? 5.216 7.795 -15.535 1.00 93.69 89 TYR A N 1
ATOM 676 C CA . TYR A 1 89 ? 5.988 7.278 -16.658 1.00 93.69 89 TYR A CA 1
ATOM 677 C C . TYR A 1 89 ? 5.116 7.353 -17.903 1.00 93.69 89 TYR A C 1
ATOM 679 O O . TYR A 1 89 ? 3.997 6.834 -17.899 1.00 93.69 89 TYR A O 1
ATOM 687 N N . ALA A 1 90 ? 5.609 7.965 -18.973 1.00 94.56 90 ALA A N 1
ATOM 688 C CA . ALA A 1 90 ? 4.857 8.108 -20.213 1.00 94.56 90 ALA A CA 1
ATOM 689 C C . ALA A 1 90 ? 5.744 7.944 -21.444 1.00 94.56 90 ALA A C 1
ATOM 691 O O . ALA A 1 90 ? 6.894 8.362 -21.443 1.00 94.56 90 ALA A O 1
ATOM 692 N N . MET A 1 91 ? 5.205 7.375 -22.516 1.00 95.62 91 MET A N 1
ATOM 693 C CA . MET A 1 91 ? 5.881 7.285 -23.807 1.00 95.62 91 MET A CA 1
ATOM 694 C C . MET A 1 91 ? 5.370 8.373 -24.754 1.00 95.62 91 MET A C 1
ATOM 696 O O . MET A 1 91 ? 4.165 8.461 -24.988 1.00 95.62 91 MET A O 1
ATOM 700 N N . GLU A 1 92 ? 6.265 9.162 -25.348 1.00 94.38 92 GLU A N 1
ATOM 701 C CA . GLU A 1 92 ? 5.906 10.079 -26.439 1.00 94.38 92 GLU A CA 1
ATOM 702 C C . GLU A 1 92 ? 5.679 9.284 -27.730 1.00 94.38 92 GLU A C 1
ATOM 704 O O . GLU A 1 92 ? 6.589 8.624 -28.220 1.00 94.38 92 GLU A O 1
ATOM 709 N N . LEU A 1 93 ? 4.484 9.354 -28.317 1.00 93.25 93 LEU A N 1
ATOM 710 C CA . LEU A 1 93 ? 4.119 8.516 -29.463 1.00 93.25 93 LEU A CA 1
ATOM 711 C C . LEU A 1 93 ? 4.946 8.806 -30.719 1.00 93.25 93 LEU A C 1
ATOM 713 O O . LEU A 1 93 ? 5.186 7.911 -31.527 1.00 93.25 93 LEU A O 1
ATOM 717 N N . GLU A 1 94 ? 5.373 10.053 -30.908 1.00 89.81 94 GLU A N 1
ATOM 718 C CA . GLU A 1 94 ? 6.106 10.474 -32.100 1.00 89.81 94 GLU A CA 1
ATOM 719 C C . GLU A 1 94 ? 7.570 10.005 -32.102 1.00 89.81 94 GLU A C 1
ATOM 721 O O . GLU A 1 94 ? 8.131 9.758 -33.173 1.00 89.81 94 GLU A O 1
ATOM 726 N N . SER A 1 95 ? 8.200 9.902 -30.928 1.00 92.31 95 SER A N 1
ATOM 727 C CA . SER A 1 95 ? 9.620 9.540 -30.780 1.00 92.31 95 SER A CA 1
ATOM 728 C C . SER A 1 95 ? 9.856 8.191 -30.105 1.00 92.31 95 SER A C 1
ATOM 730 O O . SER A 1 95 ? 10.964 7.670 -30.203 1.00 92.31 95 SER A O 1
ATOM 732 N N . GLY A 1 96 ? 8.842 7.652 -29.423 1.00 93.81 96 GLY A N 1
ATOM 733 C CA . GLY A 1 96 ? 8.890 6.516 -28.499 1.00 93.81 96 GLY A CA 1
ATOM 734 C C . GLY A 1 96 ? 9.857 6.669 -27.330 1.00 93.81 96 GLY A C 1
ATOM 735 O O . GLY A 1 96 ? 10.176 5.678 -26.674 1.00 93.81 96 GLY A O 1
ATOM 736 N N . ASN A 1 97 ? 10.308 7.894 -27.052 1.00 95.50 97 ASN A N 1
ATOM 737 C CA . ASN A 1 97 ? 11.026 8.207 -25.827 1.00 95.50 97 ASN A CA 1
ATOM 738 C C . ASN A 1 97 ? 10.119 7.937 -24.625 1.00 95.50 97 ASN A C 1
ATOM 740 O O . ASN A 1 97 ? 8.944 8.311 -24.637 1.00 95.50 97 ASN A O 1
ATOM 744 N N . VAL A 1 98 ? 10.682 7.361 -23.568 1.00 96.31 98 VAL A N 1
ATOM 745 C CA . VAL A 1 98 ? 10.016 7.235 -22.272 1.00 96.31 98 VAL A CA 1
ATOM 746 C C . VAL A 1 98 ? 10.450 8.388 -21.379 1.00 96.31 98 VAL A C 1
ATOM 748 O O . VAL A 1 98 ? 11.638 8.694 -21.247 1.00 96.31 98 VAL A O 1
ATOM 751 N N . LEU A 1 99 ? 9.458 9.043 -20.794 1.00 94.06 99 LEU A N 1
ATOM 752 C CA . LEU A 1 99 ? 9.558 10.269 -20.029 1.00 94.06 99 LEU A CA 1
ATOM 753 C C . LEU A 1 99 ? 9.084 10.040 -18.590 1.00 94.06 99 LEU A C 1
ATOM 755 O O . LEU A 1 99 ? 8.135 9.284 -18.368 1.00 94.06 99 LEU A O 1
ATOM 759 N N . LEU A 1 100 ? 9.683 10.756 -17.642 1.00 92.19 100 LEU A N 1
ATOM 760 C CA . LEU A 1 100 ? 9.057 11.081 -16.364 1.00 92.19 100 LEU A CA 1
ATOM 761 C C . LEU A 1 100 ? 8.328 12.411 -16.501 1.00 92.19 100 LEU A C 1
ATOM 763 O O . LEU A 1 100 ? 8.944 13.407 -16.874 1.00 92.19 100 LEU A O 1
ATOM 767 N N . LEU A 1 101 ? 7.036 12.420 -16.199 1.00 90.50 101 LEU A N 1
ATOM 768 C CA . LEU A 1 101 ? 6.194 13.610 -16.155 1.00 90.50 101 LEU A CA 1
ATOM 769 C C . LEU A 1 101 ? 5.947 14.006 -14.701 1.00 90.50 101 LEU A C 1
ATOM 771 O O . LEU A 1 101 ? 5.514 13.165 -13.908 1.00 90.50 101 LEU A O 1
ATOM 775 N N . GLY A 1 102 ? 6.195 15.274 -14.382 1.00 89.00 102 GLY A N 1
ATOM 776 C CA . GLY A 1 102 ? 5.783 15.888 -13.127 1.00 89.00 102 GLY A CA 1
ATOM 777 C C . GLY A 1 102 ? 4.282 16.171 -13.112 1.00 89.00 102 GLY A C 1
ATOM 778 O O . GLY A 1 102 ? 3.692 16.558 -14.125 1.00 89.00 102 GLY A O 1
ATOM 779 N N . MET A 1 103 ? 3.662 15.950 -11.957 1.00 85.56 103 MET A N 1
ATOM 780 C CA . MET A 1 103 ? 2.245 16.190 -11.716 1.00 85.56 103 MET A CA 1
ATOM 781 C C . MET A 1 103 ? 2.075 17.183 -10.562 1.00 85.56 103 MET A C 1
ATOM 783 O O . MET A 1 103 ? 2.637 17.001 -9.481 1.00 85.56 103 MET A O 1
ATOM 787 N N . GLU A 1 104 ? 1.238 18.196 -10.764 1.00 84.56 104 GLU A N 1
ATOM 788 C CA . GLU A 1 104 ? 0.842 19.170 -9.747 1.00 84.56 104 GLU A CA 1
ATOM 789 C C . GLU A 1 104 ? -0.690 19.274 -9.730 1.00 84.56 104 GLU A C 1
ATOM 791 O O . GLU A 1 104 ? -1.329 19.395 -10.774 1.00 84.56 104 GLU A O 1
ATOM 796 N N . ASP A 1 105 ? -1.301 19.148 -8.547 1.00 81.62 105 ASP A N 1
ATOM 797 C CA . ASP A 1 105 ? -2.763 19.149 -8.361 1.00 81.62 105 ASP A CA 1
ATOM 798 C C . ASP A 1 105 ? -3.535 18.170 -9.281 1.00 81.62 105 ASP A C 1
ATOM 800 O O . ASP A 1 105 ? -4.693 18.397 -9.638 1.00 81.62 105 ASP A O 1
ATOM 804 N N . GLY A 1 106 ? -2.904 17.046 -9.639 1.00 75.94 106 GLY A N 1
ATOM 805 C CA . GLY A 1 106 ? -3.493 15.999 -10.479 1.00 75.94 106 GLY A CA 1
ATOM 806 C C . GLY A 1 106 ? -3.394 16.246 -11.986 1.00 75.94 106 GLY A C 1
ATOM 807 O O . GLY A 1 106 ? -3.947 15.456 -12.748 1.00 75.94 106 GLY A O 1
ATOM 808 N N . GLU A 1 107 ? -2.683 17.287 -12.420 1.00 83.44 107 GLU A N 1
ATOM 809 C CA . GLU A 1 107 ? -2.446 17.625 -13.827 1.00 83.44 107 GLU A CA 1
ATOM 810 C C . GLU A 1 107 ? -0.938 17.652 -14.144 1.00 83.44 107 GLU A C 1
ATOM 812 O O . GLU A 1 107 ? -0.134 17.877 -13.238 1.00 83.44 107 GLU A O 1
ATOM 817 N N . PRO A 1 108 ? -0.519 17.442 -15.407 1.00 86.69 108 PRO A N 1
ATOM 818 C CA . PRO A 1 108 ? 0.882 17.591 -15.797 1.00 86.69 108 PRO A CA 1
ATOM 819 C C . PRO A 1 108 ? 1.378 19.025 -15.561 1.00 86.69 108 PRO A C 1
ATOM 821 O O . PRO A 1 108 ? 0.797 19.978 -16.085 1.00 86.69 108 PRO A O 1
ATOM 824 N N . ASP A 1 109 ? 2.485 19.183 -14.838 1.00 85.81 109 ASP A N 1
ATOM 825 C CA . ASP A 1 109 ? 3.075 20.496 -14.519 1.00 85.81 109 ASP A CA 1
ATOM 826 C C . ASP A 1 109 ? 3.942 21.073 -15.665 1.00 85.81 109 ASP A C 1
ATOM 828 O O . ASP A 1 109 ? 4.455 22.192 -15.597 1.00 85.81 109 ASP A O 1
ATOM 832 N N . GLY A 1 110 ? 4.084 20.307 -16.753 1.00 82.19 110 GLY A N 1
ATOM 833 C CA . GLY A 1 110 ? 4.888 20.634 -17.930 1.00 82.19 110 GLY A CA 1
ATOM 834 C C . GLY A 1 110 ? 6.361 20.233 -17.809 1.00 82.19 110 GLY A C 1
ATOM 835 O O . GLY A 1 110 ? 7.092 20.290 -18.805 1.00 82.19 110 GLY A O 1
ATOM 836 N N . HIS A 1 111 ? 6.814 19.783 -16.636 1.00 86.19 111 HIS A N 1
ATOM 837 C CA . HIS A 1 111 ? 8.133 19.204 -16.463 1.00 86.19 111 HIS A CA 1
ATOM 838 C C . HIS A 1 111 ? 8.149 17.756 -16.957 1.00 86.19 111 HIS A C 1
ATOM 840 O O . HIS A 1 111 ? 7.471 16.879 -16.432 1.00 86.19 111 HIS A O 1
ATOM 846 N N . ALA A 1 112 ? 8.953 17.514 -17.993 1.00 89.62 112 ALA A N 1
ATOM 847 C CA . ALA A 1 112 ? 9.168 16.192 -18.553 1.00 89.62 112 ALA A CA 1
ATOM 848 C C . ALA A 1 112 ? 10.670 15.931 -18.706 1.00 89.62 112 ALA A C 1
ATOM 850 O O . ALA A 1 112 ? 11.388 16.765 -19.259 1.00 89.62 112 ALA A O 1
ATOM 851 N N . GLU A 1 113 ? 11.135 14.772 -18.250 1.00 90.88 113 GLU A N 1
ATOM 852 C CA . GLU A 1 113 ? 12.514 14.312 -18.426 1.00 90.88 113 GLU A CA 1
ATOM 853 C C . GLU A 1 113 ? 12.523 13.013 -19.226 1.00 90.88 113 GLU A C 1
ATOM 855 O O . GLU A 1 113 ? 11.853 12.055 -18.862 1.00 90.88 113 GLU A O 1
ATOM 860 N N . THR A 1 114 ? 13.305 12.943 -20.304 1.00 93.19 114 THR A N 1
ATOM 861 C CA . THR A 1 114 ? 13.524 11.676 -21.015 1.00 93.19 114 THR A CA 1
ATOM 862 C C . THR A 1 114 ? 14.464 10.767 -20.235 1.00 93.19 114 THR A C 1
ATOM 864 O O . THR A 1 114 ? 15.656 11.060 -20.161 1.00 93.19 114 THR A O 1
ATOM 867 N N . ILE A 1 115 ? 13.944 9.635 -19.758 1.00 94.88 115 ILE A N 1
ATOM 868 C CA . ILE A 1 115 ? 14.707 8.614 -19.024 1.00 94.88 115 ILE A CA 1
ATOM 869 C C . ILE A 1 115 ? 15.167 7.451 -19.903 1.00 94.88 115 ILE A C 1
ATOM 871 O O . ILE A 1 115 ? 16.176 6.825 -19.601 1.00 94.88 115 ILE A O 1
ATOM 875 N N . ASN A 1 116 ? 14.473 7.182 -21.011 1.00 97.31 116 ASN A N 1
ATOM 876 C CA . ASN A 1 116 ? 14.923 6.251 -22.043 1.00 97.31 116 ASN A CA 1
ATOM 877 C C . ASN A 1 116 ? 14.543 6.783 -23.424 1.00 97.31 116 ASN A C 1
ATOM 879 O O . ASN A 1 116 ? 13.504 7.412 -23.615 1.00 97.31 116 ASN A O 1
ATOM 883 N N . THR A 1 117 ? 15.387 6.510 -24.404 1.00 96.50 117 THR A N 1
ATOM 884 C CA . THR A 1 117 ? 15.223 6.927 -25.802 1.00 96.50 117 THR A CA 1
ATOM 885 C C . THR A 1 117 ? 14.272 6.028 -26.592 1.00 96.50 117 THR A C 1
ATOM 887 O O . THR A 1 117 ? 13.846 6.388 -27.687 1.00 96.50 117 THR A O 1
ATOM 890 N N . THR A 1 118 ? 13.916 4.865 -26.045 1.00 96.88 118 THR A N 1
ATOM 891 C CA . THR A 1 118 ? 12.965 3.929 -26.648 1.00 96.88 118 THR A CA 1
ATOM 892 C C . THR A 1 118 ? 12.196 3.141 -25.583 1.00 96.88 118 THR A C 1
ATOM 894 O O . THR A 1 118 ? 12.693 2.906 -24.475 1.00 96.88 118 THR A O 1
ATOM 897 N N . LEU A 1 119 ? 10.985 2.687 -25.925 1.00 97.19 119 LEU A N 1
ATOM 898 C CA . LEU A 1 119 ? 10.165 1.848 -25.046 1.00 97.19 119 LEU A CA 1
ATOM 899 C C . LEU A 1 119 ? 10.803 0.480 -24.771 1.00 97.19 119 LEU A C 1
ATOM 901 O O . LEU A 1 119 ? 10.736 -0.021 -23.650 1.00 97.19 119 LEU A O 1
ATOM 905 N N . ASP A 1 120 ? 11.435 -0.131 -25.774 1.00 96.88 120 ASP A N 1
ATOM 906 C CA . ASP A 1 120 ? 12.102 -1.419 -25.595 1.00 96.88 120 ASP A CA 1
ATOM 907 C C . ASP A 1 120 ? 13.264 -1.304 -24.594 1.00 96.88 120 ASP A C 1
ATOM 909 O O . ASP A 1 120 ? 13.398 -2.170 -23.726 1.00 96.88 120 ASP A O 1
ATOM 913 N N . ALA A 1 121 ? 14.063 -0.231 -24.660 1.00 97.56 121 ALA A N 1
ATOM 914 C CA . ALA A 1 121 ? 15.136 0.034 -23.705 1.00 97.56 121 ALA A CA 1
ATOM 915 C C . ALA A 1 121 ? 14.593 0.199 -22.285 1.00 97.56 121 ALA A C 1
ATOM 917 O O . ALA A 1 121 ? 15.112 -0.434 -21.370 1.00 97.56 121 ALA A O 1
ATOM 918 N N . PHE A 1 122 ? 13.509 0.955 -22.105 1.00 97.50 122 PHE A N 1
ATOM 919 C CA . PHE A 1 122 ? 12.845 1.075 -20.807 1.00 97.50 122 PHE A CA 1
ATOM 920 C C . PHE A 1 122 ? 12.442 -0.294 -20.229 1.00 97.50 122 PHE A C 1
ATOM 922 O O . PHE A 1 122 ? 12.793 -0.616 -19.094 1.00 97.50 122 PHE A O 1
ATOM 929 N N . VAL A 1 123 ? 11.792 -1.15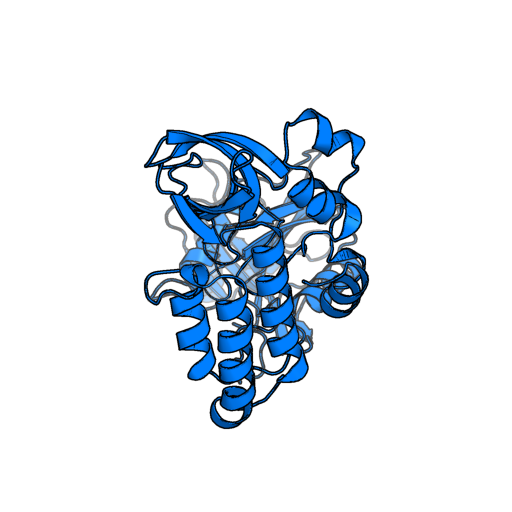1 -21.026 1.00 97.44 123 VAL A N 1
ATOM 930 C CA . VAL A 1 123 ? 11.401 -2.507 -20.595 1.00 97.44 123 VAL A CA 1
ATOM 931 C C . VAL A 1 123 ? 12.621 -3.383 -20.270 1.00 97.44 123 VAL A C 1
ATOM 933 O O . VAL A 1 123 ? 12.591 -4.141 -19.300 1.00 97.44 123 VAL A O 1
ATOM 936 N N . GLU A 1 124 ? 13.717 -3.273 -21.029 1.00 97.75 124 GLU A N 1
ATOM 937 C CA . GLU A 1 124 ? 14.972 -3.970 -20.712 1.00 97.75 124 GLU A CA 1
ATOM 938 C C . GLU A 1 124 ? 15.571 -3.490 -19.384 1.00 97.75 124 GLU A C 1
ATOM 940 O O . GLU A 1 124 ? 16.024 -4.326 -18.603 1.00 97.75 124 GLU A O 1
ATOM 945 N N . PHE A 1 125 ? 15.565 -2.185 -19.097 1.00 97.06 125 PHE A N 1
ATOM 946 C CA . PHE A 1 125 ? 16.073 -1.650 -17.830 1.00 97.06 125 PHE A CA 1
ATOM 947 C C . PHE A 1 125 ? 15.290 -2.231 -16.645 1.00 97.06 125 PHE A C 1
ATOM 949 O O . PHE A 1 125 ? 15.908 -2.790 -15.736 1.00 97.06 125 PHE A O 1
ATOM 956 N N . LEU A 1 126 ? 13.951 -2.203 -16.698 1.00 95.44 126 LEU A N 1
ATOM 957 C CA . LEU A 1 126 ? 13.096 -2.802 -15.664 1.00 95.44 126 LEU A CA 1
ATOM 958 C C . LEU A 1 126 ? 13.389 -4.298 -15.479 1.00 95.44 126 LEU A C 1
ATOM 960 O O . LEU A 1 126 ? 13.612 -4.762 -14.361 1.00 95.44 126 LEU A O 1
ATOM 964 N N . TYR A 1 127 ? 13.456 -5.052 -16.582 1.00 96.19 127 TYR A N 1
ATOM 965 C CA . TYR A 1 127 ? 13.783 -6.480 -16.566 1.00 96.19 127 TYR A CA 1
ATOM 966 C C . TYR A 1 127 ? 15.131 -6.767 -15.906 1.00 96.19 127 TYR A C 1
ATOM 968 O O . TYR A 1 127 ? 15.251 -7.688 -15.099 1.00 96.19 127 TYR A O 1
ATOM 976 N N . ARG A 1 128 ? 16.166 -6.000 -16.254 1.00 95.81 128 ARG A N 1
ATOM 977 C CA . ARG A 1 128 ? 17.527 -6.258 -15.784 1.00 95.81 128 ARG A CA 1
ATOM 978 C C . ARG A 1 128 ? 17.751 -5.854 -14.335 1.00 95.81 128 ARG A C 1
ATOM 980 O O . ARG A 1 128 ? 18.531 -6.525 -13.657 1.00 95.81 128 ARG A O 1
ATOM 987 N N . ILE A 1 129 ? 17.095 -4.792 -13.871 1.00 91.44 129 ILE A N 1
ATOM 988 C CA . ILE A 1 129 ? 17.102 -4.398 -12.458 1.00 91.44 129 ILE A CA 1
ATOM 989 C C . ILE A 1 129 ? 16.452 -5.498 -11.619 1.00 91.44 129 ILE A C 1
ATOM 991 O O . ILE A 1 129 ? 17.056 -5.962 -10.652 1.00 91.44 129 ILE A O 1
ATOM 995 N N . GLU A 1 130 ? 15.289 -5.992 -12.042 1.00 90.25 130 GLU A N 1
ATOM 996 C CA . GLU A 1 130 ? 14.596 -7.052 -11.313 1.00 90.25 130 GLU A CA 1
ATOM 997 C C . GLU A 1 130 ? 15.369 -8.378 -11.356 1.00 90.25 130 GLU A C 1
ATOM 999 O O . GLU A 1 130 ? 15.555 -9.041 -10.336 1.00 90.25 130 GLU A O 1
ATOM 1004 N N . LEU A 1 131 ? 15.934 -8.740 -12.512 1.00 92.38 131 LEU A N 1
ATOM 1005 C CA . LEU A 1 131 ? 16.787 -9.922 -12.623 1.00 92.38 131 LEU A CA 1
ATOM 1006 C C . LEU A 1 131 ? 18.022 -9.819 -11.714 1.00 92.38 131 LEU A C 1
ATOM 1008 O O . LEU A 1 131 ? 18.378 -10.799 -11.064 1.00 92.38 131 LEU A O 1
ATOM 1012 N N . ARG A 1 132 ? 18.654 -8.638 -11.624 1.00 92.31 132 ARG A N 1
ATOM 1013 C CA . ARG A 1 132 ? 19.759 -8.385 -10.684 1.00 92.31 132 ARG A CA 1
ATOM 1014 C C . ARG A 1 132 ? 19.318 -8.635 -9.243 1.00 92.31 132 ARG A C 1
ATOM 1016 O O . ARG A 1 132 ? 20.060 -9.272 -8.499 1.00 92.31 132 ARG A O 1
ATOM 1023 N N . ARG A 1 133 ? 18.144 -8.129 -8.855 1.00 88.50 133 ARG A N 1
ATOM 1024 C CA . ARG A 1 133 ? 17.575 -8.309 -7.512 1.00 88.50 133 ARG A CA 1
ATOM 1025 C C . ARG A 1 133 ? 17.411 -9.793 -7.177 1.00 88.50 133 ARG A C 1
ATOM 1027 O O . ARG A 1 133 ? 17.812 -10.223 -6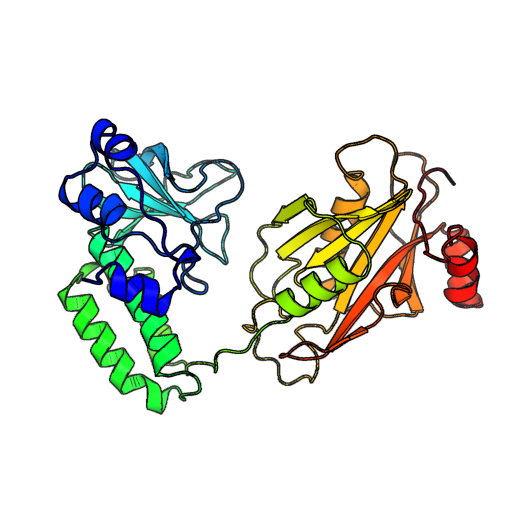.102 1.00 88.50 133 ARG A O 1
ATOM 1034 N N . ILE A 1 134 ? 16.891 -10.578 -8.120 1.00 87.12 134 ILE A N 1
ATOM 1035 C CA . ILE A 1 134 ? 16.676 -12.021 -7.954 1.00 87.12 134 ILE A CA 1
ATOM 1036 C C . ILE A 1 134 ? 18.002 -12.792 -7.906 1.00 87.12 134 ILE A C 1
ATOM 1038 O O . ILE A 1 134 ? 18.210 -13.603 -7.006 1.00 87.12 134 ILE A O 1
ATOM 1042 N N . GLU A 1 135 ? 18.904 -12.569 -8.866 1.00 91.62 135 GLU A N 1
ATOM 1043 C CA . GLU A 1 135 ? 20.137 -13.361 -8.998 1.00 91.62 135 GLU A CA 1
ATOM 1044 C C . GLU A 1 135 ? 21.154 -13.092 -7.886 1.00 91.62 135 GLU A C 1
ATOM 1046 O O . GLU A 1 135 ? 21.956 -13.969 -7.559 1.00 91.62 135 GLU A O 1
ATOM 1051 N N . LEU A 1 136 ? 21.132 -11.888 -7.315 1.00 92.88 136 LEU A N 1
ATOM 1052 C CA . LEU A 1 136 ? 22.073 -11.461 -6.285 1.00 92.88 136 LEU A CA 1
ATOM 1053 C C . LEU A 1 136 ? 21.434 -11.357 -4.900 1.00 92.88 136 LEU A C 1
ATOM 1055 O O . LEU A 1 136 ? 22.060 -10.791 -4.014 1.00 92.88 136 LEU A O 1
ATOM 1059 N N . ALA A 1 137 ? 20.219 -11.868 -4.695 1.00 89.12 137 ALA A N 1
ATOM 1060 C CA . ALA A 1 137 ? 19.525 -11.794 -3.411 1.00 89.12 137 ALA A CA 1
ATOM 1061 C C . ALA A 1 137 ? 20.435 -12.214 -2.236 1.00 89.12 137 ALA A C 1
ATOM 1063 O O . ALA A 1 137 ? 21.030 -13.293 -2.248 1.00 89.12 137 ALA A O 1
ATOM 1064 N N . GLY A 1 138 ? 20.555 -11.341 -1.233 1.00 86.06 138 GLY A N 1
ATOM 1065 C CA . GLY A 1 138 ? 21.409 -11.525 -0.055 1.00 86.06 138 GLY A CA 1
ATOM 1066 C C . GLY A 1 138 ? 22.887 -11.160 -0.242 1.00 86.06 138 GLY A C 1
ATOM 1067 O O . GLY A 1 138 ? 23.651 -11.225 0.722 1.00 86.06 138 GLY A O 1
ATOM 1068 N N . ALA A 1 139 ? 23.318 -10.768 -1.444 1.00 91.38 139 ALA A N 1
ATOM 1069 C CA . ALA A 1 139 ? 24.698 -10.371 -1.700 1.00 91.38 139 ALA A CA 1
ATOM 1070 C C . ALA A 1 139 ? 25.026 -9.020 -1.050 1.00 91.38 139 ALA A C 1
ATOM 1072 O O . ALA A 1 139 ? 24.277 -8.045 -1.152 1.00 91.38 139 ALA A O 1
ATOM 1073 N N . SER A 1 140 ? 26.205 -8.920 -0.444 1.00 91.69 140 SER A N 1
ATOM 1074 C CA . SER A 1 140 ? 26.759 -7.638 -0.006 1.00 91.69 140 SER A CA 1
ATOM 1075 C C . SER A 1 140 ? 27.074 -6.719 -1.195 1.00 91.69 140 SER A C 1
ATOM 1077 O O . SER A 1 140 ? 27.188 -7.161 -2.340 1.00 91.69 140 SER A O 1
ATOM 1079 N N . ALA A 1 141 ? 27.281 -5.425 -0.928 1.00 91.25 141 ALA A N 1
ATOM 1080 C CA . ALA A 1 141 ? 27.668 -4.463 -1.964 1.00 91.25 141 ALA A CA 1
ATOM 1081 C C . ALA A 1 141 ? 28.960 -4.875 -2.698 1.00 91.25 141 ALA A C 1
ATOM 1083 O O . ALA A 1 141 ? 29.077 -4.693 -3.908 1.00 91.25 141 ALA A O 1
ATOM 1084 N N . GLU A 1 142 ? 29.926 -5.468 -1.986 1.00 95.19 142 GLU A N 1
ATOM 1085 C CA . GLU A 1 142 ? 31.186 -5.944 -2.573 1.00 95.19 142 GLU A CA 1
ATOM 1086 C C . GLU A 1 142 ? 30.961 -7.130 -3.524 1.00 95.19 142 GLU A C 1
ATOM 1088 O O . GLU A 1 142 ? 31.538 -7.170 -4.611 1.00 95.19 142 GLU A O 1
ATOM 1093 N N . GLU A 1 143 ? 30.080 -8.063 -3.156 1.00 96.56 143 GLU A N 1
ATOM 1094 C CA . GLU A 1 143 ? 29.740 -9.234 -3.972 1.00 96.56 143 GLU A CA 1
ATOM 1095 C C . GLU A 1 143 ? 28.899 -8.863 -5.201 1.00 96.56 143 GLU A C 1
ATOM 1097 O O . GLU A 1 143 ? 29.111 -9.412 -6.284 1.00 96.56 143 GLU A O 1
ATOM 1102 N N . ALA A 1 144 ? 27.975 -7.908 -5.061 1.00 95.19 144 ALA A N 1
ATOM 1103 C CA . ALA A 1 144 ? 27.087 -7.478 -6.138 1.00 95.19 144 ALA A CA 1
ATOM 1104 C C . ALA A 1 144 ? 27.758 -6.534 -7.153 1.00 95.19 144 ALA A C 1
ATOM 1106 O O . ALA A 1 144 ? 27.307 -6.420 -8.303 1.00 95.19 144 ALA A O 1
ATOM 1107 N N . ARG A 1 145 ? 28.837 -5.845 -6.759 1.00 95.88 145 ARG A N 1
ATOM 1108 C CA . ARG A 1 145 ? 29.490 -4.808 -7.571 1.00 95.88 145 ARG A CA 1
ATOM 1109 C C . ARG A 1 145 ? 29.943 -5.289 -8.958 1.00 95.88 145 ARG A C 1
ATOM 1111 O O . ARG A 1 145 ? 29.557 -4.632 -9.923 1.00 95.88 145 ARG A O 1
ATOM 1118 N N . PRO A 1 146 ? 30.652 -6.425 -9.134 1.00 97.62 146 PRO A N 1
ATOM 1119 C CA . PRO A 1 146 ? 31.106 -6.857 -10.461 1.00 97.62 146 PRO A CA 1
ATOM 1120 C C . PRO A 1 146 ? 29.962 -7.126 -11.448 1.00 97.62 146 PRO A C 1
ATOM 1122 O O . PRO A 1 146 ? 30.075 -6.823 -12.636 1.00 97.62 146 PRO A O 1
ATOM 1125 N N . TYR A 1 147 ? 28.847 -7.686 -10.966 1.00 96.94 147 TYR A N 1
ATOM 1126 C CA . TYR A 1 147 ? 27.650 -7.877 -11.786 1.00 96.94 147 TYR A CA 1
ATOM 1127 C C . TYR A 1 147 ? 27.034 -6.525 -12.159 1.00 96.94 147 TYR A C 1
ATOM 1129 O O . TYR A 1 147 ? 26.689 -6.302 -13.317 1.00 96.94 147 TYR A O 1
ATOM 1137 N N . THR A 1 148 ? 26.933 -5.613 -11.190 1.00 95.94 148 THR A N 1
ATOM 1138 C CA . THR A 1 148 ? 26.327 -4.286 -11.373 1.00 95.94 148 THR A CA 1
ATOM 1139 C C . THR A 1 148 ? 27.117 -3.437 -12.371 1.00 95.94 148 THR A C 1
ATOM 1141 O O . THR A 1 148 ? 26.527 -2.869 -13.281 1.00 95.94 148 THR A O 1
ATOM 1144 N N . GLU A 1 149 ? 28.450 -3.418 -12.287 1.00 97.38 149 GLU A N 1
ATOM 1145 C CA . GLU A 1 149 ? 29.315 -2.720 -13.252 1.00 97.38 149 GLU A CA 1
ATOM 1146 C C . GLU A 1 149 ? 29.143 -3.266 -14.675 1.00 97.38 149 GLU A C 1
ATOM 1148 O O . GLU A 1 149 ? 29.044 -2.503 -15.640 1.00 97.38 149 GLU A O 1
ATO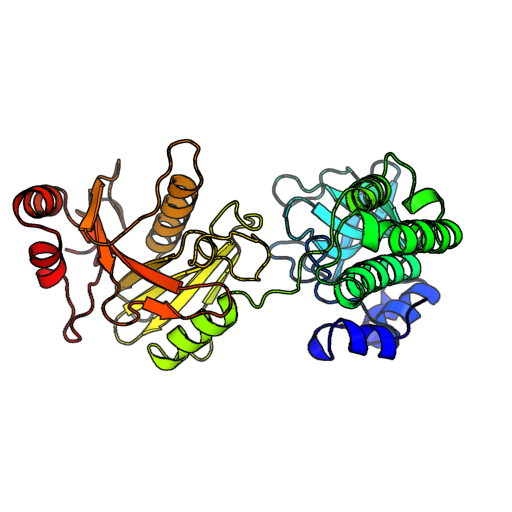M 1153 N N . LYS A 1 150 ? 29.064 -4.596 -14.814 1.00 97.50 150 LYS A N 1
ATOM 1154 C CA . LYS A 1 150 ? 28.799 -5.237 -16.104 1.00 97.50 150 LYS A CA 1
ATOM 1155 C C . LYS A 1 150 ? 27.414 -4.862 -16.634 1.00 97.50 150 LYS A C 1
ATOM 1157 O O . LYS A 1 150 ? 27.292 -4.546 -17.814 1.00 97.50 150 LYS A O 1
ATOM 1162 N N . LEU A 1 151 ? 26.396 -4.881 -15.776 1.00 96.81 151 LEU A N 1
ATOM 1163 C CA . LEU A 1 151 ? 25.037 -4.500 -16.140 1.00 96.81 151 LEU A CA 1
ATOM 1164 C C . LEU A 1 151 ? 24.976 -3.046 -16.630 1.00 96.81 151 LEU A C 1
ATOM 1166 O O . LEU A 1 151 ? 24.418 -2.796 -17.693 1.00 96.81 151 LEU A O 1
ATOM 1170 N N . ILE A 1 152 ? 25.610 -2.110 -15.917 1.00 97.06 152 ILE A N 1
ATOM 1171 C CA . ILE A 1 152 ? 25.702 -0.699 -16.322 1.00 97.06 152 ILE A CA 1
ATOM 1172 C C . ILE A 1 152 ? 26.338 -0.578 -17.709 1.00 97.06 152 ILE A C 1
ATOM 1174 O O . ILE A 1 152 ? 25.822 0.139 -18.561 1.00 97.06 152 ILE A O 1
ATOM 1178 N N . ALA A 1 153 ? 27.433 -1.297 -17.973 1.00 97.31 153 ALA A N 1
ATOM 1179 C CA . ALA A 1 153 ? 28.083 -1.264 -19.282 1.00 97.31 153 ALA A CA 1
ATOM 1180 C C . ALA A 1 153 ? 27.178 -1.800 -20.410 1.00 97.31 153 ALA A C 1
ATOM 1182 O O . ALA A 1 153 ? 27.167 -1.238 -21.505 1.00 97.31 153 ALA A O 1
ATOM 1183 N N . GLU A 1 154 ? 26.417 -2.868 -20.150 1.00 97.12 154 GLU A N 1
ATOM 1184 C CA . GLU A 1 154 ? 25.467 -3.443 -21.110 1.00 97.12 154 GLU A CA 1
ATOM 1185 C C . GLU A 1 154 ? 24.288 -2.500 -21.386 1.00 97.12 154 GLU A C 1
ATOM 1187 O O . GLU A 1 154 ? 23.946 -2.280 -22.548 1.00 97.12 154 GLU A O 1
ATOM 1192 N N . LEU A 1 155 ? 23.705 -1.904 -20.343 1.00 97.31 155 LEU A N 1
ATOM 1193 C CA . LEU A 1 155 ? 22.603 -0.950 -20.471 1.00 97.31 155 LEU A CA 1
ATOM 1194 C C . LEU A 1 155 ? 23.050 0.367 -21.115 1.00 97.31 155 LEU A C 1
ATOM 1196 O O . LEU A 1 155 ? 22.324 0.916 -21.935 1.00 97.31 155 LEU A O 1
ATOM 1200 N N . LYS A 1 156 ? 24.277 0.830 -20.848 1.00 96.38 156 LYS A N 1
ATOM 1201 C CA . LYS A 1 156 ? 24.833 2.037 -21.481 1.00 96.38 156 LYS A CA 1
ATOM 1202 C C . LYS A 1 156 ? 25.091 1.843 -22.972 1.00 96.38 156 LYS A C 1
ATOM 1204 O O . LYS A 1 156 ? 24.972 2.783 -23.748 1.00 96.38 156 LYS A O 1
ATOM 1209 N N . ALA A 1 157 ? 25.445 0.627 -23.386 1.00 96.62 157 ALA A N 1
ATOM 1210 C CA . ALA A 1 157 ? 25.573 0.296 -24.803 1.00 96.62 157 ALA A CA 1
ATOM 1211 C C . ALA A 1 157 ? 24.216 0.260 -25.527 1.00 96.62 157 ALA A C 1
ATOM 1213 O O . ALA A 1 157 ? 24.184 0.404 -26.750 1.00 96.62 157 ALA A O 1
ATOM 1214 N N . LEU A 1 158 ? 23.123 0.045 -24.787 1.00 96.25 158 LEU A N 1
ATOM 1215 C CA . LEU A 1 158 ? 21.759 0.069 -25.305 1.00 96.25 158 LEU A CA 1
ATOM 1216 C C . LEU A 1 158 ? 21.204 1.495 -25.370 1.00 96.25 158 LEU A C 1
ATOM 1218 O O . LEU A 1 158 ? 20.674 1.892 -26.402 1.00 96.25 158 LEU A O 1
ATOM 1222 N N . ASP A 1 159 ? 21.356 2.253 -24.286 1.00 97.25 159 ASP A N 1
ATOM 1223 C CA . ASP A 1 159 ? 20.908 3.635 -24.169 1.00 97.25 159 ASP A CA 1
ATOM 1224 C C . ASP A 1 159 ? 21.927 4.444 -23.357 1.00 97.25 159 ASP A C 1
ATOM 1226 O O . ASP A 1 159 ? 21.941 4.432 -22.125 1.00 97.25 159 ASP A O 1
ATOM 1230 N N . GLU A 1 160 ? 22.832 5.119 -24.068 1.00 95.62 160 GLU A N 1
ATOM 1231 C CA . GLU A 1 160 ? 23.925 5.864 -23.440 1.00 95.62 160 GLU A CA 1
ATOM 1232 C C . GLU A 1 160 ? 23.409 7.048 -22.617 1.00 95.62 160 GLU A C 1
ATOM 1234 O O . GLU A 1 160 ? 23.922 7.296 -21.526 1.00 95.62 160 GLU A O 1
ATOM 1239 N N . ARG A 1 161 ? 22.376 7.736 -23.124 1.00 93.75 161 ARG A N 1
ATOM 1240 C CA . ARG A 1 161 ? 21.778 8.923 -22.502 1.00 93.75 161 ARG A CA 1
ATOM 1241 C C . ARG A 1 161 ? 21.069 8.564 -21.201 1.00 93.75 161 ARG A C 1
ATOM 1243 O O . ARG A 1 161 ? 21.168 9.317 -20.241 1.00 93.75 161 ARG A O 1
ATOM 1250 N N . ALA A 1 162 ? 20.373 7.427 -21.170 1.00 94.88 162 ALA A N 1
ATOM 1251 C CA . ALA A 1 162 ? 19.645 6.971 -19.989 1.00 94.88 162 ALA A CA 1
ATOM 1252 C C . ALA A 1 162 ? 20.537 6.817 -18.749 1.00 94.88 162 ALA A C 1
ATOM 1254 O O . ALA A 1 162 ? 20.026 6.885 -17.646 1.00 94.88 162 ALA A O 1
ATOM 1255 N N . LEU A 1 163 ? 21.849 6.600 -18.907 1.00 94.69 163 LEU A N 1
ATOM 1256 C CA . LEU A 1 163 ? 22.801 6.417 -17.803 1.00 94.69 163 LEU A CA 1
ATOM 1257 C C . LEU A 1 163 ? 23.743 7.612 -17.608 1.00 94.69 163 LEU A C 1
ATOM 1259 O O . LEU A 1 163 ? 24.816 7.464 -17.012 1.00 94.69 163 LEU A O 1
ATOM 1263 N N . ASP A 1 164 ? 23.377 8.789 -18.114 1.00 92.81 164 ASP A N 1
ATOM 1264 C CA . ASP A 1 164 ? 24.070 10.021 -17.745 1.00 92.81 164 ASP A CA 1
ATOM 1265 C C . ASP A 1 164 ? 23.865 10.305 -16.240 1.00 92.81 164 ASP A C 1
ATOM 1267 O O . ASP A 1 164 ? 22.766 10.078 -15.729 1.00 92.81 164 ASP A O 1
ATOM 1271 N N . PRO A 1 165 ? 24.878 10.811 -15.505 1.00 88.44 165 PRO A N 1
ATOM 1272 C CA . PRO A 1 165 ? 24.799 10.980 -14.045 1.00 88.44 165 PRO A CA 1
ATOM 1273 C C . PRO A 1 165 ? 23.645 11.865 -13.557 1.00 88.44 165 PRO A C 1
ATOM 1275 O O . PRO A 1 165 ? 23.172 11.698 -12.439 1.00 88.44 165 PRO A O 1
ATOM 1278 N N . ASP A 1 166 ? 23.187 12.791 -14.402 1.00 86.94 166 ASP A N 1
ATOM 1279 C CA . ASP A 1 166 ? 22.117 13.742 -14.083 1.00 86.94 166 ASP A CA 1
ATOM 1280 C C . ASP A 1 166 ? 20.704 13.194 -14.382 1.00 86.94 166 ASP A C 1
ATOM 1282 O O . ASP A 1 166 ? 19.735 13.942 -14.302 1.00 86.94 166 ASP A O 1
ATOM 1286 N N . THR A 1 167 ? 20.581 11.915 -14.754 1.00 89.44 167 THR A N 1
ATOM 1287 C CA . THR A 1 167 ? 19.297 11.252 -15.052 1.00 89.44 167 THR A CA 1
ATOM 1288 C C . THR A 1 167 ? 18.841 10.342 -13.915 1.00 89.44 167 THR A C 1
ATOM 1290 O O . THR A 1 167 ? 19.655 9.909 -13.091 1.00 89.44 167 THR A O 1
ATOM 1293 N N . LEU A 1 168 ? 17.554 9.964 -13.925 1.00 88.75 168 LEU A N 1
ATOM 1294 C CA . LEU A 1 168 ? 17.000 8.967 -12.997 1.00 88.75 168 LEU A CA 1
ATOM 1295 C C . LEU A 1 168 ? 17.880 7.709 -12.902 1.00 88.75 168 LEU A C 1
ATOM 1297 O O . LEU A 1 168 ? 18.324 7.347 -11.810 1.00 88.75 168 LEU A O 1
ATOM 1301 N N . TRP A 1 169 ? 18.139 7.024 -14.025 1.00 93.00 169 TRP A N 1
ATOM 1302 C CA . TRP A 1 169 ? 18.871 5.756 -13.975 1.00 93.00 169 TRP A CA 1
ATOM 1303 C C . TRP A 1 169 ? 20.340 5.948 -13.614 1.00 93.00 169 TRP A C 1
ATOM 1305 O O . TRP A 1 169 ? 20.894 5.081 -12.943 1.00 93.00 169 TRP A O 1
ATOM 1315 N N . GLY A 1 170 ? 20.960 7.070 -13.994 1.00 90.88 170 GLY A N 1
ATOM 1316 C CA . GLY A 1 170 ? 22.305 7.421 -13.538 1.00 90.88 170 GLY A CA 1
ATOM 1317 C C . GLY A 1 170 ? 22.413 7.369 -12.013 1.00 90.88 170 GLY A C 1
ATOM 1318 O O . GLY A 1 170 ? 23.202 6.587 -11.478 1.00 90.88 170 GLY A O 1
ATOM 1319 N N . GLY A 1 171 ? 21.542 8.106 -11.318 1.00 89.62 171 GLY A N 1
ATOM 1320 C CA . GLY A 1 171 ? 21.492 8.107 -9.854 1.00 89.62 171 GLY A CA 1
ATOM 1321 C C . GLY A 1 171 ? 21.155 6.736 -9.253 1.00 89.62 171 GLY A C 1
ATOM 1322 O O . GLY A 1 171 ? 21.800 6.303 -8.295 1.00 89.62 171 GLY A O 1
ATOM 1323 N N . VAL A 1 172 ? 20.193 6.011 -9.838 1.00 90.31 172 VAL A N 1
ATOM 1324 C CA . VAL A 1 172 ? 19.817 4.658 -9.382 1.00 90.31 172 VAL A CA 1
ATOM 1325 C C . VAL A 1 172 ? 21.006 3.702 -9.458 1.00 90.31 172 VAL A C 1
ATOM 1327 O O . VAL A 1 172 ? 21.321 3.026 -8.480 1.00 90.31 172 VAL A O 1
ATOM 1330 N N . PHE A 1 173 ? 21.696 3.631 -10.596 1.00 92.44 173 PHE A N 1
ATOM 1331 C CA . PHE A 1 173 ? 22.794 2.684 -10.774 1.00 92.44 173 PHE A CA 1
ATOM 1332 C C . PHE A 1 173 ? 24.060 3.070 -10.001 1.00 92.44 173 PHE A C 1
ATOM 1334 O O . PHE A 1 173 ? 24.793 2.170 -9.585 1.00 92.44 173 PHE A O 1
ATOM 1341 N N . GLU A 1 174 ? 24.295 4.361 -9.741 1.00 91.50 174 GLU A N 1
ATOM 1342 C CA . GLU A 1 174 ? 25.316 4.795 -8.780 1.00 91.50 174 GLU A CA 1
ATOM 1343 C C . GLU A 1 174 ? 25.006 4.275 -7.371 1.00 91.50 174 GLU A C 1
ATOM 1345 O O . GLU A 1 174 ? 25.868 3.648 -6.750 1.00 91.50 174 GLU A O 1
ATOM 1350 N N . ALA A 1 175 ? 23.763 4.419 -6.901 1.00 88.62 175 ALA A N 1
ATOM 1351 C CA . ALA A 1 175 ? 23.347 3.879 -5.606 1.00 88.62 175 ALA A CA 1
ATOM 1352 C C . ALA A 1 175 ? 23.477 2.344 -5.549 1.00 88.62 175 ALA A C 1
ATOM 1354 O O . ALA A 1 175 ? 24.013 1.793 -4.585 1.00 88.62 175 ALA A O 1
ATOM 1355 N N . LEU A 1 176 ? 23.079 1.632 -6.611 1.00 90.19 176 LEU A N 1
ATOM 1356 C CA . LEU A 1 176 ? 23.178 0.167 -6.678 1.00 90.19 176 LEU A CA 1
ATOM 1357 C C . LEU A 1 176 ? 24.621 -0.366 -6.620 1.00 90.19 176 LEU A C 1
ATOM 1359 O O . LEU A 1 176 ? 24.813 -1.533 -6.274 1.00 90.19 176 LEU A O 1
ATOM 1363 N N . LEU A 1 177 ? 25.639 0.437 -6.952 1.00 92.62 177 LEU A N 1
ATOM 1364 C CA . LEU A 1 177 ? 27.047 0.047 -6.789 1.00 92.62 177 LEU A CA 1
ATOM 1365 C C . LEU A 1 177 ? 27.499 0.078 -5.324 1.00 92.62 177 LEU A C 1
ATOM 1367 O O . LEU A 1 177 ? 28.453 -0.615 -4.952 1.00 92.62 177 LEU A O 1
ATOM 1371 N N . GLU A 1 178 ? 26.860 0.904 -4.504 1.00 90.62 178 GLU A N 1
ATOM 1372 C CA . GLU A 1 178 ? 27.198 1.099 -3.093 1.00 90.62 178 GLU A CA 1
ATOM 1373 C C . GLU A 1 178 ? 26.327 0.257 -2.154 1.00 90.62 178 GLU A C 1
ATOM 1375 O O . GLU A 1 178 ? 26.704 0.023 -1.005 1.00 90.62 178 GLU A O 1
ATOM 1380 N N . MET A 1 179 ? 25.203 -0.253 -2.655 1.00 84.44 179 MET A N 1
ATOM 1381 C CA . MET A 1 179 ? 24.250 -1.056 -1.899 1.00 84.44 179 MET A CA 1
ATOM 1382 C C . MET A 1 179 ? 24.412 -2.558 -2.154 1.00 84.44 179 MET A C 1
ATOM 1384 O O . MET A 1 179 ? 24.672 -3.009 -3.272 1.00 84.44 179 MET A O 1
ATOM 1388 N N . GLY A 1 180 ? 24.218 -3.350 -1.097 1.00 84.50 180 GLY A N 1
ATOM 1389 C CA . GLY A 1 180 ? 23.963 -4.783 -1.238 1.00 84.50 180 GLY A CA 1
ATOM 1390 C C . GLY A 1 180 ? 22.592 -5.040 -1.858 1.00 84.50 180 GLY A C 1
ATOM 1391 O O . GLY A 1 180 ? 21.801 -4.120 -2.063 1.00 84.50 180 GLY A O 1
ATOM 1392 N N . VAL A 1 181 ? 22.310 -6.299 -2.158 1.00 86.19 181 VAL A N 1
ATOM 1393 C CA . VAL A 1 181 ? 20.997 -6.735 -2.624 1.00 86.19 181 VAL A CA 1
ATOM 1394 C C . VAL A 1 181 ? 20.320 -7.452 -1.462 1.00 86.19 181 VAL A C 1
ATOM 1396 O O . VAL A 1 181 ? 20.788 -8.524 -1.074 1.00 86.19 181 VAL A O 1
ATOM 1399 N N . PRO A 1 182 ? 19.260 -6.878 -0.872 1.00 75.38 182 PRO A N 1
ATOM 1400 C CA . PRO A 1 182 ? 18.521 -7.541 0.195 1.00 75.38 182 PRO A CA 1
ATOM 1401 C C . PRO A 1 182 ? 18.028 -8.922 -0.254 1.00 75.38 182 PRO A C 1
ATOM 1403 O O . PRO A 1 182 ? 17.744 -9.137 -1.436 1.00 75.38 182 PRO A O 1
ATOM 1406 N N . GLU A 1 183 ? 17.926 -9.881 0.669 1.00 74.75 183 GLU A N 1
ATOM 1407 C CA . GLU A 1 183 ? 17.187 -11.109 0.364 1.00 74.75 183 GLU A CA 1
ATOM 1408 C C . GLU A 1 183 ? 15.725 -10.753 0.071 1.00 74.75 183 GLU A C 1
ATOM 1410 O O . GLU A 1 183 ? 15.148 -9.891 0.730 1.00 74.75 183 GLU A O 1
ATOM 1415 N N . ALA A 1 184 ? 15.109 -11.420 -0.907 1.00 68.56 184 ALA A N 1
ATOM 1416 C CA . ALA A 1 184 ? 13.672 -11.297 -1.111 1.00 68.56 184 ALA A CA 1
ATOM 1417 C C . ALA A 1 184 ? 12.954 -11.851 0.128 1.00 68.56 184 ALA A C 1
ATOM 1419 O O . ALA A 1 184 ? 12.988 -13.057 0.387 1.00 68.56 184 ALA A O 1
ATOM 1420 N N . ARG A 1 185 ? 12.324 -10.970 0.908 1.00 74.12 185 ARG A N 1
ATOM 1421 C CA . ARG A 1 185 ? 11.535 -11.349 2.083 1.00 74.12 185 ARG A CA 1
ATOM 1422 C C . ARG A 1 185 ? 10.069 -11.325 1.691 1.00 74.12 185 ARG A C 1
ATOM 1424 O O . ARG A 1 185 ? 9.606 -10.393 1.046 1.00 74.12 185 ARG A O 1
ATOM 1431 N N . GLU A 1 186 ? 9.333 -12.360 2.067 1.00 84.00 186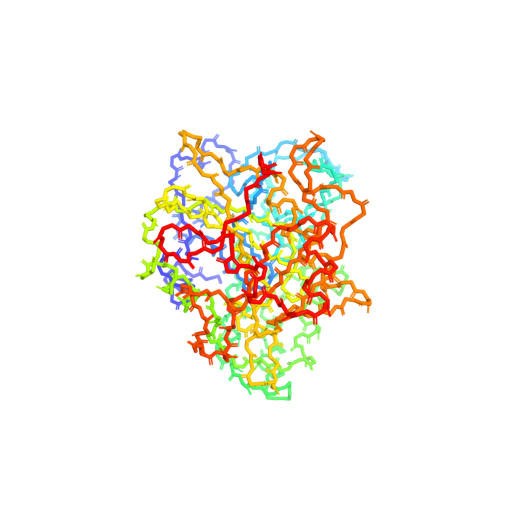 GLU A N 1
ATOM 1432 C CA . GLU A 1 186 ? 7.882 -12.321 1.936 1.00 84.00 186 GLU A CA 1
ATOM 1433 C C . GLU A 1 186 ? 7.330 -11.367 3.003 1.00 84.00 186 GLU A C 1
ATOM 1435 O O . GLU A 1 186 ? 7.637 -11.496 4.192 1.00 84.00 186 GLU A O 1
ATOM 1440 N N . GLY A 1 187 ? 6.567 -10.370 2.567 1.00 89.25 187 GLY A N 1
ATOM 1441 C CA . GLY A 1 187 ? 5.958 -9.399 3.461 1.00 89.25 187 GLY A CA 1
ATOM 1442 C C . GLY A 1 187 ? 4.701 -9.918 4.164 1.00 89.25 187 GLY A C 1
ATOM 1443 O O . GLY A 1 187 ? 4.284 -11.071 4.021 1.00 89.25 187 GLY A O 1
ATOM 1444 N N . SER A 1 188 ? 4.063 -9.050 4.943 1.00 94.06 188 SER A N 1
ATOM 1445 C CA . SER A 1 188 ? 2.881 -9.411 5.733 1.00 94.06 188 SER A CA 1
ATOM 1446 C C . SER A 1 188 ? 1.555 -9.376 4.969 1.00 94.06 188 SER A C 1
ATOM 1448 O O . SER A 1 188 ? 0.564 -9.933 5.455 1.00 94.06 188 SER A O 1
ATOM 1450 N N . ARG A 1 189 ? 1.518 -8.804 3.755 1.00 93.75 189 ARG A N 1
ATOM 1451 C CA . ARG A 1 189 ? 0.290 -8.584 2.972 1.00 93.75 189 ARG A CA 1
ATOM 1452 C C . ARG A 1 189 ? -0.535 -9.856 2.790 1.00 93.75 189 ARG A C 1
ATOM 1454 O O . ARG A 1 189 ? -1.726 -9.868 3.103 1.00 93.75 189 ARG A O 1
ATOM 1461 N N . THR A 1 190 ? 0.086 -10.948 2.344 1.00 92.12 190 THR A N 1
ATOM 1462 C CA . THR A 1 190 ? -0.606 -12.231 2.123 1.00 92.12 190 THR A CA 1
ATOM 1463 C C . THR A 1 190 ? -1.222 -12.776 3.413 1.00 92.12 190 THR A C 1
ATOM 1465 O O . THR A 1 190 ? -2.372 -13.222 3.413 1.00 92.12 190 THR A O 1
ATOM 1468 N N . ALA A 1 191 ? -0.495 -12.697 4.532 1.00 96.69 191 ALA A N 1
ATOM 1469 C CA . ALA A 1 191 ? -0.974 -13.162 5.832 1.00 96.69 191 ALA A CA 1
ATOM 1470 C C . ALA A 1 191 ? -2.149 -12.310 6.347 1.00 96.69 191 ALA A C 1
ATOM 1472 O O . ALA A 1 191 ? -3.140 -12.859 6.835 1.00 96.69 191 ALA A O 1
ATOM 1473 N N . ILE A 1 192 ? -2.075 -10.985 6.179 1.00 97.69 192 ILE A N 1
ATOM 1474 C CA . ILE A 1 192 ? -3.148 -10.043 6.528 1.00 97.69 192 ILE A CA 1
ATOM 1475 C C . ILE A 1 192 ? -4.408 -10.339 5.707 1.00 97.69 192 ILE A C 1
ATOM 1477 O O . ILE A 1 192 ? -5.488 -10.519 6.275 1.00 97.69 192 ILE A O 1
ATOM 1481 N N . VAL A 1 193 ? -4.283 -10.456 4.381 1.00 94.25 193 VAL A N 1
ATOM 1482 C CA . VAL A 1 193 ? -5.416 -10.746 3.487 1.00 94.25 193 VAL A CA 1
ATOM 1483 C C . VAL A 1 193 ? -6.062 -12.087 3.835 1.00 94.25 193 VAL A C 1
ATOM 1485 O O . VAL A 1 193 ? -7.287 -12.159 3.952 1.00 94.25 193 VAL A O 1
ATOM 1488 N N . ALA A 1 194 ? -5.266 -13.131 4.073 1.00 94.88 194 ALA A N 1
ATOM 1489 C CA . ALA A 1 194 ? -5.778 -14.437 4.481 1.00 94.88 194 ALA A CA 1
ATOM 1490 C C . ALA A 1 194 ? -6.511 -14.374 5.833 1.00 94.88 194 ALA A C 1
ATOM 1492 O O . ALA A 1 194 ? -7.578 -14.972 5.997 1.00 94.88 194 ALA A O 1
ATOM 1493 N N . ALA A 1 195 ? -5.976 -13.622 6.802 1.00 97.56 195 ALA A N 1
ATOM 1494 C CA . ALA A 1 195 ? -6.594 -13.447 8.111 1.00 97.56 195 ALA A CA 1
ATOM 1495 C C . ALA A 1 195 ? -7.945 -12.723 8.029 1.00 97.56 195 ALA A C 1
ATOM 1497 O O . ALA A 1 195 ? -8.884 -13.133 8.721 1.00 97.56 195 ALA A O 1
ATOM 1498 N N . LEU A 1 196 ? -8.040 -11.695 7.179 1.00 96.88 196 LEU A N 1
ATOM 1499 C CA . LEU A 1 196 ? -9.273 -10.958 6.906 1.00 96.88 196 LEU A CA 1
ATOM 1500 C C . LEU A 1 196 ? -10.301 -11.853 6.219 1.00 96.88 196 LEU A C 1
ATOM 1502 O O . LEU A 1 196 ? -11.395 -12.016 6.747 1.00 96.88 196 LEU A O 1
ATOM 1506 N N . GLN A 1 197 ? -9.938 -12.526 5.125 1.00 93.75 197 GLN A N 1
ATOM 1507 C CA . GLN A 1 197 ? -10.841 -13.428 4.400 1.00 93.75 197 GLN A CA 1
ATOM 1508 C C . GLN A 1 197 ? -11.395 -14.556 5.281 1.00 93.75 197 GLN A C 1
ATOM 1510 O O . GLN A 1 197 ? -12.565 -14.917 5.164 1.00 93.75 197 GLN A O 1
ATOM 1515 N N . ALA A 1 198 ? -10.576 -15.107 6.183 1.00 96.25 198 ALA A N 1
ATOM 1516 C CA . ALA A 1 198 ? -10.992 -16.187 7.074 1.00 96.25 198 ALA A CA 1
ATOM 1517 C C . ALA A 1 198 ? -12.005 -15.747 8.148 1.00 96.25 198 ALA A C 1
ATOM 1519 O O . ALA A 1 198 ? -12.784 -16.573 8.624 1.00 96.25 198 ALA A O 1
ATOM 1520 N N . ARG A 1 199 ? -11.979 -14.474 8.563 1.00 95.38 199 ARG A N 1
ATOM 1521 C CA . ARG A 1 199 ? -12.764 -13.962 9.703 1.00 95.38 199 ARG A CA 1
ATOM 1522 C C . ARG A 1 199 ? -13.900 -13.028 9.296 1.00 95.38 199 ARG A C 1
ATOM 1524 O O . ARG A 1 199 ? -14.922 -12.992 9.972 1.00 95.38 199 ARG A O 1
ATOM 1531 N N . VAL A 1 200 ? -13.717 -12.287 8.210 1.00 94.38 200 VAL A N 1
ATOM 1532 C CA . VAL A 1 200 ? -14.677 -11.356 7.612 1.00 94.38 200 VAL A CA 1
ATOM 1533 C C . VAL A 1 200 ? -14.683 -11.603 6.099 1.00 94.38 200 VAL A C 1
ATOM 1535 O O . VAL A 1 200 ? -14.034 -10.879 5.345 1.00 94.38 200 VAL A O 1
ATOM 1538 N N . PRO A 1 201 ? -15.354 -12.670 5.634 1.00 92.38 201 PRO A N 1
ATOM 1539 C CA . PRO A 1 201 ? -15.360 -13.021 4.221 1.00 92.38 201 PRO A CA 1
ATOM 1540 C C . PRO A 1 201 ? -16.138 -11.980 3.401 1.00 92.38 201 PRO A C 1
ATOM 1542 O O . PRO A 1 201 ? -17.367 -11.987 3.375 1.00 92.38 201 PRO A O 1
ATOM 1545 N N . ASP A 1 202 ? -15.409 -11.125 2.686 1.00 91.75 202 ASP A N 1
ATOM 1546 C CA . ASP A 1 202 ? -15.931 -10.217 1.663 1.00 91.75 202 ASP A CA 1
ATOM 1547 C C . ASP A 1 202 ? -15.264 -10.562 0.317 1.00 91.75 202 ASP A C 1
ATOM 1549 O O . ASP A 1 202 ? -14.041 -10.460 0.199 1.00 91.75 202 ASP A O 1
ATOM 1553 N N . PRO A 1 203 ? -16.016 -11.003 -0.710 1.00 84.81 203 PRO A N 1
ATOM 1554 C CA . PRO A 1 203 ? -15.433 -11.335 -2.008 1.00 84.81 203 PRO A CA 1
ATOM 1555 C C . PRO A 1 203 ? -14.934 -10.103 -2.776 1.00 84.81 203 PRO A C 1
ATOM 1557 O O . PRO A 1 203 ? -14.190 -10.263 -3.742 1.00 84.81 203 PRO A O 1
ATOM 1560 N N . ARG A 1 204 ? -15.372 -8.890 -2.411 1.00 88.81 204 ARG A N 1
ATOM 1561 C CA . ARG A 1 204 ? -15.006 -7.635 -3.086 1.00 88.81 204 ARG A CA 1
ATOM 1562 C C . ARG A 1 204 ? -14.852 -6.496 -2.066 1.00 88.81 204 ARG A C 1
ATOM 1564 O O . ARG A 1 204 ? -15.673 -5.566 -2.069 1.00 88.81 204 ARG A O 1
ATOM 1571 N N . PRO A 1 205 ? -13.818 -6.550 -1.205 1.00 91.94 205 PRO A N 1
ATOM 1572 C CA . PRO A 1 205 ? -13.521 -5.451 -0.300 1.00 91.94 205 PRO A CA 1
ATOM 1573 C C . PRO A 1 205 ? -13.165 -4.201 -1.104 1.00 91.94 205 PRO A C 1
ATOM 1575 O O . PRO A 1 205 ? -12.576 -4.283 -2.185 1.00 91.94 205 PRO A O 1
ATOM 1578 N N . LEU A 1 206 ? -13.542 -3.043 -0.575 1.00 91.75 206 LEU A N 1
ATOM 1579 C CA . LEU A 1 206 ? -13.154 -1.756 -1.145 1.00 91.75 206 LEU A CA 1
ATOM 1580 C C . LEU A 1 206 ? -11.737 -1.417 -0.686 1.00 91.75 206 LEU A C 1
ATOM 1582 O O . LEU A 1 206 ? -11.371 -1.748 0.443 1.00 91.75 206 LEU A O 1
ATOM 1586 N N . ARG A 1 207 ? -10.961 -0.761 -1.546 1.00 90.12 207 ARG A N 1
ATOM 1587 C CA . ARG A 1 207 ? -9.588 -0.338 -1.267 1.00 90.12 207 ARG A CA 1
ATOM 1588 C C . ARG A 1 207 ? -9.351 1.068 -1.797 1.00 90.12 207 ARG A C 1
ATOM 1590 O O . ARG A 1 207 ? -9.898 1.422 -2.839 1.00 90.12 207 ARG A O 1
ATOM 1597 N N . TRP A 1 208 ? -8.548 1.833 -1.072 1.00 86.62 208 TRP A N 1
ATOM 1598 C CA . TRP A 1 208 ? -8.091 3.164 -1.453 1.00 86.62 208 TRP A CA 1
ATOM 1599 C C . TRP A 1 208 ? -6.602 3.269 -1.156 1.00 86.62 208 TRP A C 1
ATOM 1601 O O . TRP A 1 208 ? -6.204 3.074 -0.007 1.00 86.62 208 TRP A O 1
ATOM 1611 N N . SER A 1 209 ? -5.806 3.598 -2.170 1.00 81.12 209 SER A N 1
ATOM 1612 C CA . SER A 1 209 ? -4.428 4.038 -1.971 1.00 81.12 209 SER A CA 1
ATOM 1613 C C . SER A 1 209 ? -4.405 5.418 -1.319 1.00 81.12 209 SER A C 1
ATOM 1615 O O . SER A 1 209 ? -5.319 6.227 -1.501 1.00 81.12 209 SER A O 1
ATOM 1617 N N . THR A 1 210 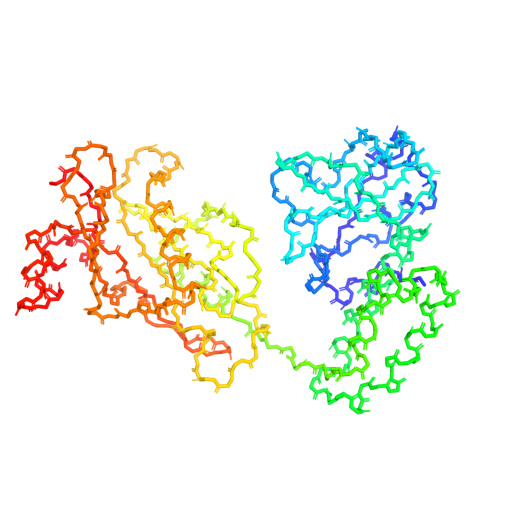? -3.369 5.678 -0.535 1.00 78.25 210 THR A N 1
ATOM 1618 C CA . THR A 1 210 ? -3.135 6.971 0.121 1.00 78.25 210 THR A CA 1
ATOM 1619 C C . THR A 1 210 ? -2.033 7.791 -0.553 1.00 78.25 210 THR A C 1
ATOM 1621 O O . THR A 1 210 ? -1.854 8.946 -0.179 1.00 78.25 210 THR A O 1
ATOM 1624 N N . GLY A 1 211 ? -1.277 7.193 -1.485 1.00 69.25 211 GLY A N 1
ATOM 1625 C CA . GLY A 1 211 ? -0.075 7.789 -2.083 1.00 69.25 211 GLY A CA 1
ATOM 1626 C C . GLY A 1 211 ? 1.183 7.727 -1.204 1.00 69.25 211 GLY A C 1
ATOM 1627 O O . GLY A 1 211 ? 2.231 8.218 -1.610 1.00 69.25 211 GLY A O 1
ATOM 1628 N N . ALA A 1 212 ? 1.120 7.131 -0.007 1.00 70.94 212 ALA A N 1
ATOM 1629 C CA . ALA A 1 212 ? 2.280 7.054 0.881 1.00 70.94 212 ALA A CA 1
ATOM 1630 C C . ALA A 1 212 ? 3.348 6.064 0.382 1.00 70.94 212 ALA A C 1
ATOM 1632 O O . ALA A 1 212 ? 3.031 4.927 0.027 1.00 70.94 212 ALA A O 1
ATOM 1633 N N . SER A 1 213 ? 4.620 6.466 0.456 1.00 69.38 213 SER A N 1
ATOM 1634 C CA . SER A 1 213 ? 5.768 5.596 0.183 1.00 69.38 213 SER A CA 1
ATOM 1635 C C . SER A 1 213 ? 5.882 4.440 1.181 1.00 69.38 213 SER A C 1
ATOM 1637 O O . SER A 1 213 ? 5.408 4.498 2.324 1.00 69.38 213 SER A O 1
ATOM 1639 N N . PHE A 1 214 ? 6.607 3.395 0.781 1.00 72.75 214 PHE A N 1
ATOM 1640 C CA . PHE A 1 214 ? 6.935 2.269 1.652 1.00 72.75 214 PHE A CA 1
ATOM 1641 C C . PHE A 1 214 ? 7.645 2.720 2.933 1.00 72.75 214 PHE A C 1
ATOM 1643 O O . PHE A 1 214 ? 8.683 3.371 2.887 1.00 72.75 214 PHE A O 1
ATOM 1650 N N . GLY A 1 215 ? 7.095 2.341 4.090 1.00 76.00 215 GLY A N 1
ATOM 1651 C CA . GLY A 1 215 ? 7.679 2.657 5.398 1.00 76.00 215 GLY A CA 1
ATOM 1652 C C . GLY A 1 215 ? 7.509 4.104 5.860 1.00 76.00 215 GLY A C 1
ATOM 1653 O O . GLY A 1 215 ? 7.991 4.437 6.940 1.00 76.00 215 GLY A O 1
ATOM 1654 N N . GLU A 1 216 ? 6.813 4.943 5.091 1.00 79.38 216 GLU A N 1
ATOM 1655 C CA . GLU A 1 216 ? 6.597 6.360 5.414 1.00 79.38 216 GLU A CA 1
ATOM 1656 C C . GLU A 1 216 ? 5.134 6.681 5.753 1.00 79.38 216 GLU A C 1
ATOM 1658 O O . GLU A 1 216 ? 4.821 7.790 6.184 1.00 79.38 216 GLU A O 1
ATOM 1663 N N . GLY A 1 217 ? 4.220 5.721 5.590 1.00 86.94 217 GLY A N 1
ATOM 1664 C CA . GLY A 1 217 ? 2.804 5.939 5.847 1.00 86.94 217 GLY A CA 1
ATOM 1665 C C . GLY A 1 217 ? 1.943 4.685 5.746 1.00 86.94 217 GLY A C 1
ATOM 1666 O O . GLY A 1 217 ? 2.389 3.604 5.361 1.00 86.94 217 GLY A O 1
ATOM 1667 N N . VAL A 1 218 ? 0.660 4.855 6.071 1.00 92.00 218 VAL A N 1
ATOM 1668 C CA . VAL A 1 218 ? -0.389 3.908 5.668 1.00 92.00 218 VAL A CA 1
ATOM 1669 C C . VAL A 1 218 ? -0.507 4.011 4.156 1.00 92.00 218 VAL A C 1
ATOM 1671 O O . VAL A 1 218 ? -0.847 5.089 3.698 1.00 92.00 218 VAL A O 1
ATOM 1674 N N . GLN A 1 219 ? -0.235 2.938 3.416 1.00 86.31 219 GLN A N 1
ATOM 1675 C CA . GLN A 1 219 ? -0.231 2.881 1.945 1.00 86.31 219 GLN A CA 1
ATOM 1676 C C . GLN A 1 219 ? -1.634 2.648 1.377 1.00 86.31 219 GLN A C 1
ATOM 1678 O O . GLN A 1 219 ? -1.990 3.167 0.324 1.00 86.31 219 GLN A O 1
ATOM 1683 N N . GLU A 1 220 ? -2.449 1.867 2.088 1.00 91.44 220 GLU A N 1
ATOM 1684 C CA . GLU A 1 220 ? -3.806 1.528 1.669 1.00 91.44 220 GLU A CA 1
ATOM 1685 C C . GLU A 1 220 ? -4.766 1.526 2.865 1.00 91.44 220 GLU A C 1
ATOM 1687 O O . GLU A 1 220 ? -4.437 1.111 3.979 1.00 91.44 220 GLU A O 1
ATOM 1692 N N . LEU A 1 221 ? -6.003 1.946 2.613 1.00 95.31 221 LEU A N 1
ATOM 1693 C CA . LEU A 1 221 ? -7.154 1.671 3.462 1.00 95.31 221 LEU A CA 1
ATOM 1694 C C . LEU A 1 221 ? -8.053 0.650 2.773 1.00 95.31 221 LEU A C 1
ATOM 1696 O O . LEU A 1 221 ? -8.399 0.810 1.606 1.00 95.31 221 LEU A O 1
ATOM 1700 N N . SER A 1 222 ? -8.503 -0.361 3.513 1.00 96.56 222 SER A N 1
ATOM 1701 C CA . SER A 1 222 ? -9.492 -1.322 3.019 1.00 96.56 222 SER A CA 1
ATOM 1702 C C . SER A 1 222 ? -10.765 -1.305 3.859 1.00 96.56 222 SER A C 1
ATOM 1704 O O . SER A 1 222 ? -10.709 -1.125 5.076 1.00 96.56 222 SER A O 1
ATOM 1706 N N . ALA A 1 223 ? -11.915 -1.508 3.217 1.00 97.56 223 ALA A N 1
ATOM 1707 C CA . ALA A 1 223 ? -13.207 -1.655 3.877 1.00 97.56 223 ALA A CA 1
ATOM 1708 C C . ALA A 1 223 ? -13.879 -2.971 3.482 1.00 97.56 223 ALA A C 1
ATOM 1710 O O . ALA A 1 223 ? -14.105 -3.249 2.302 1.00 97.56 223 ALA A O 1
ATOM 1711 N N . HIS A 1 224 ? -14.238 -3.751 4.498 1.00 97.44 224 HIS A N 1
ATOM 1712 C CA . HIS A 1 224 ? -14.845 -5.072 4.374 1.00 97.44 224 HIS A CA 1
ATOM 1713 C C . HIS A 1 224 ? -16.281 -5.020 4.885 1.00 97.44 224 HIS A C 1
ATOM 1715 O O . HIS A 1 224 ? -16.551 -4.492 5.971 1.00 97.44 224 HIS A O 1
ATOM 1721 N N . ARG A 1 225 ? -17.212 -5.568 4.102 1.00 95.25 225 ARG A N 1
ATOM 1722 C CA . ARG A 1 225 ? -18.625 -5.678 4.479 1.00 95.25 225 ARG A CA 1
ATOM 1723 C C . ARG A 1 225 ? -18.792 -6.818 5.478 1.00 95.25 225 ARG A C 1
ATOM 1725 O O . ARG A 1 225 ? -18.700 -7.984 5.108 1.00 95.25 225 ARG A O 1
ATOM 1732 N N . ALA A 1 226 ? -19.080 -6.476 6.729 1.00 92.81 226 ALA A N 1
ATOM 1733 C CA . ALA A 1 226 ? -19.477 -7.426 7.759 1.00 92.81 226 ALA A CA 1
ATOM 1734 C C . ALA A 1 226 ? -20.986 -7.314 8.046 1.00 92.81 226 ALA A C 1
ATOM 1736 O O . ALA A 1 226 ? -21.686 -6.447 7.504 1.00 92.81 226 ALA A O 1
ATOM 1737 N N . ASP A 1 227 ? -21.498 -8.212 8.888 1.00 89.31 227 ASP A N 1
ATOM 1738 C CA . ASP A 1 227 ? -22.893 -8.164 9.325 1.00 89.31 227 ASP A CA 1
ATOM 1739 C C . ASP A 1 227 ? -23.112 -6.974 10.275 1.00 89.31 227 ASP A C 1
ATOM 1741 O O . ASP A 1 227 ? -22.429 -6.837 11.293 1.00 89.31 227 ASP A O 1
ATOM 1745 N N . GLY A 1 228 ? -24.005 -6.059 9.894 1.00 92.06 228 GLY A N 1
ATOM 1746 C CA . GLY A 1 228 ? -24.339 -4.841 10.647 1.00 92.06 228 GLY A CA 1
ATOM 1747 C C . GLY A 1 228 ? -23.262 -3.745 10.719 1.00 92.06 228 GLY A C 1
ATOM 1748 O O . GLY A 1 228 ? -23.535 -2.662 11.241 1.00 92.06 228 GLY A O 1
ATOM 1749 N N . HIS A 1 229 ? -22.051 -3.970 10.200 1.00 96.44 229 HIS A N 1
ATOM 1750 C CA . HIS A 1 229 ? -20.967 -2.985 10.256 1.00 96.44 229 HIS A CA 1
ATOM 1751 C C . HIS A 1 229 ? -19.998 -3.066 9.069 1.00 96.44 229 HIS A C 1
ATOM 1753 O O . HIS A 1 229 ? -19.909 -4.064 8.354 1.00 96.44 229 HIS A O 1
ATOM 1759 N N . TRP A 1 230 ? -19.248 -1.988 8.874 1.00 98.00 230 TRP A N 1
ATOM 1760 C CA . TRP A 1 230 ? -18.023 -1.974 8.084 1.00 98.00 230 TRP A CA 1
ATOM 1761 C C . TRP A 1 230 ? -16.841 -2.289 8.990 1.00 98.00 230 TRP A C 1
ATOM 1763 O O . TRP A 1 230 ? -16.745 -1.713 10.074 1.00 98.00 230 TRP A O 1
ATOM 1773 N N . LEU A 1 231 ? -15.926 -3.148 8.539 1.00 98.44 231 LEU A N 1
ATOM 1774 C CA . LEU A 1 231 ? -14.586 -3.266 9.110 1.00 98.44 231 LEU A CA 1
ATOM 1775 C C . LEU A 1 231 ? -13.606 -2.505 8.216 1.00 98.44 231 LEU A C 1
ATOM 1777 O O . LEU A 1 231 ? -13.372 -2.896 7.075 1.00 98.44 231 LEU A O 1
ATOM 1781 N N . LEU A 1 232 ? -13.038 -1.431 8.748 1.00 98.69 232 LEU A N 1
ATOM 1782 C CA . LEU A 1 232 ? -11.982 -0.653 8.116 1.00 98.69 232 LEU A CA 1
ATOM 1783 C C . LEU A 1 232 ? -10.628 -1.131 8.634 1.00 98.69 232 LEU A C 1
ATOM 1785 O O . LEU A 1 232 ? -10.507 -1.397 9.832 1.00 98.69 232 LEU A O 1
ATOM 1789 N N . VAL A 1 233 ? -9.636 -1.237 7.754 1.00 98.69 233 VAL A N 1
ATOM 1790 C CA . VAL A 1 233 ? -8.298 -1.755 8.075 1.00 98.69 233 VAL A CA 1
ATOM 1791 C C . VAL A 1 233 ? -7.247 -0.923 7.350 1.00 98.69 233 VAL A C 1
ATOM 1793 O O . VAL A 1 233 ? -7.387 -0.692 6.146 1.00 98.69 233 VAL A O 1
ATOM 1796 N N . THR A 1 234 ? -6.223 -0.474 8.073 1.00 98.56 234 THR A N 1
ATOM 1797 C CA . THR A 1 234 ? -5.026 0.130 7.475 1.00 98.56 234 THR A CA 1
ATOM 1798 C C . THR A 1 234 ? -4.092 -0.947 6.942 1.00 98.56 234 THR A C 1
ATOM 1800 O O . THR A 1 234 ? -4.073 -2.065 7.452 1.00 98.56 234 THR A O 1
ATOM 1803 N N . HIS A 1 235 ? -3.303 -0.593 5.936 1.00 96.44 235 HIS A N 1
ATOM 1804 C CA . HIS A 1 235 ? -2.169 -1.378 5.473 1.00 96.44 235 HIS A CA 1
ATOM 1805 C C . HIS A 1 235 ? -0.991 -0.429 5.281 1.00 96.44 235 HIS A C 1
ATOM 1807 O O . HIS A 1 235 ? -1.062 0.481 4.455 1.00 96.44 235 HIS A O 1
ATOM 1813 N N . GLY A 1 236 ? 0.085 -0.621 6.039 1.00 93.19 236 GLY A N 1
ATOM 1814 C CA . GLY A 1 236 ? 1.335 0.132 5.876 1.00 93.19 236 GLY A CA 1
ATOM 1815 C C . GLY A 1 236 ? 2.065 0.445 7.178 1.00 93.19 236 GLY A C 1
ATOM 1816 O O . GLY A 1 236 ? 3.204 0.901 7.141 1.00 93.19 236 GLY A O 1
ATOM 1817 N N . PHE A 1 237 ? 1.458 0.173 8.338 1.00 95.69 237 PHE A N 1
ATOM 1818 C CA . PHE A 1 237 ? 2.205 0.161 9.598 1.00 95.69 237 PHE A CA 1
ATOM 1819 C C . PHE A 1 237 ? 3.083 -1.088 9.705 1.00 95.69 237 PHE A C 1
ATOM 1821 O O . PHE A 1 237 ? 4.163 -1.041 10.294 1.00 95.69 237 PHE A O 1
ATOM 1828 N N . SER A 1 238 ? 2.631 -2.199 9.130 1.00 94.62 238 SER A N 1
ATOM 1829 C CA . SER A 1 238 ? 3.429 -3.403 8.938 1.00 94.62 238 SER A CA 1
ATOM 1830 C C . SER A 1 238 ? 4.252 -3.343 7.647 1.00 94.62 238 SER A C 1
ATOM 1832 O O . SER A 1 238 ? 3.975 -2.558 6.741 1.00 94.62 238 SER A O 1
ATOM 1834 N N . ASP A 1 239 ? 5.290 -4.173 7.555 1.00 92.00 239 ASP A N 1
ATOM 1835 C CA . ASP A 1 239 ? 6.067 -4.314 6.326 1.00 92.00 239 ASP A CA 1
ATOM 1836 C C . ASP A 1 239 ? 5.293 -5.246 5.382 1.00 92.00 239 ASP A C 1
ATOM 1838 O O . ASP A 1 239 ? 5.338 -6.476 5.496 1.00 92.00 239 ASP A O 1
ATOM 1842 N N . LEU A 1 240 ? 4.466 -4.654 4.524 1.00 89.75 240 LEU A N 1
ATOM 1843 C CA . LEU A 1 240 ? 3.523 -5.389 3.680 1.00 89.75 240 LEU A CA 1
ATOM 1844 C C . LEU A 1 240 ? 4.223 -6.255 2.640 1.00 89.75 240 LEU A C 1
ATOM 1846 O O . LEU A 1 240 ? 3.759 -7.364 2.374 1.00 89.75 240 LEU A O 1
ATOM 1850 N N . ASP A 1 241 ? 5.341 -5.766 2.109 1.00 84.56 241 ASP A N 1
ATOM 1851 C CA . ASP A 1 241 ? 5.985 -6.313 0.915 1.00 84.56 241 ASP A CA 1
ATOM 1852 C C . ASP A 1 241 ? 7.412 -6.827 1.185 1.00 84.56 241 ASP A C 1
ATOM 1854 O O . ASP A 1 241 ? 8.057 -7.352 0.284 1.00 84.56 241 ASP A O 1
ATOM 1858 N N . GLY A 1 242 ? 7.884 -6.758 2.437 1.00 83.38 242 GLY A N 1
ATOM 1859 C CA . GLY A 1 242 ? 9.166 -7.336 2.855 1.00 83.38 242 GLY A CA 1
ATOM 1860 C C . GLY A 1 242 ? 10.369 -6.425 2.601 1.00 83.38 242 GLY A C 1
ATOM 1861 O O . GLY A 1 242 ? 11.499 -6.911 2.541 1.00 83.38 242 GLY A O 1
ATOM 1862 N N . VAL A 1 243 ? 10.134 -5.125 2.412 1.00 76.06 243 VAL A N 1
ATOM 1863 C CA . VAL A 1 243 ? 11.119 -4.159 1.898 1.00 76.06 243 VAL A CA 1
ATOM 1864 C C . VAL A 1 243 ? 11.815 -3.352 2.993 1.00 76.06 243 VAL A C 1
ATOM 1866 O O . VAL A 1 243 ? 12.871 -2.780 2.742 1.00 76.06 243 VAL A O 1
ATOM 1869 N N . LEU A 1 244 ? 11.256 -3.296 4.209 1.00 72.50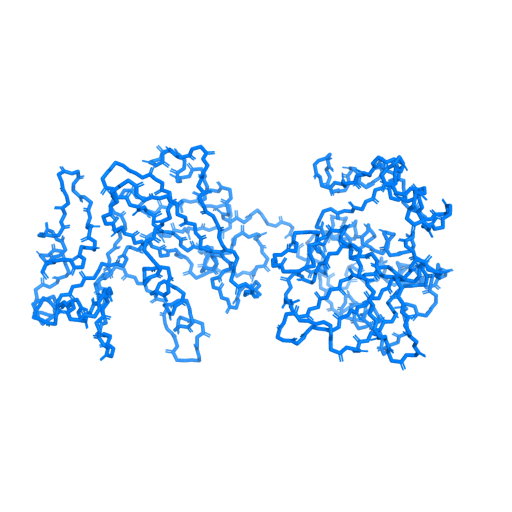 244 LEU A N 1
ATOM 1870 C CA . LEU A 1 244 ? 11.778 -2.421 5.271 1.00 72.50 244 LEU A CA 1
ATOM 1871 C C . LEU A 1 244 ? 13.024 -2.976 5.983 1.00 72.50 244 LEU A C 1
ATOM 1873 O O . LEU A 1 244 ? 13.680 -2.227 6.700 1.00 72.50 244 LEU A O 1
ATOM 1877 N N . ASP A 1 245 ? 13.336 -4.265 5.800 1.00 66.00 245 ASP A N 1
ATOM 1878 C CA . ASP A 1 245 ? 14.502 -4.974 6.361 1.00 66.00 245 ASP A CA 1
ATOM 1879 C C . ASP A 1 245 ? 14.843 -4.597 7.821 1.00 66.00 245 ASP A C 1
ATOM 1881 O O . ASP A 1 245 ? 15.966 -4.233 8.173 1.00 66.00 245 ASP A O 1
ATOM 1885 N N . LEU A 1 246 ? 13.837 -4.662 8.699 1.00 64.25 246 LEU A N 1
ATOM 1886 C CA . LEU A 1 246 ? 13.987 -4.352 10.121 1.00 64.25 246 LEU A CA 1
ATOM 1887 C C . LEU A 1 246 ? 14.199 -5.640 10.932 1.00 64.25 246 LEU A C 1
ATOM 1889 O O . LEU A 1 246 ? 13.307 -6.483 11.020 1.00 64.25 246 LEU A O 1
ATOM 1893 N N . ASP A 1 247 ? 15.351 -5.787 11.595 1.00 62.81 247 ASP A N 1
ATOM 1894 C CA . ASP A 1 247 ? 15.616 -6.906 12.520 1.00 62.81 247 ASP A CA 1
ATOM 1895 C C . ASP A 1 247 ? 14.996 -6.649 13.909 1.00 62.81 247 ASP A C 1
ATOM 1897 O O . ASP A 1 247 ? 15.680 -6.468 14.918 1.00 62.81 247 ASP A O 1
ATOM 1901 N N . THR A 1 248 ? 13.665 -6.541 13.952 1.00 67.69 248 THR A N 1
ATOM 1902 C CA . THR A 1 248 ? 12.899 -6.188 15.165 1.00 67.69 248 THR A CA 1
ATOM 1903 C C . THR A 1 248 ? 12.057 -7.344 15.708 1.00 67.69 248 THR A C 1
ATOM 1905 O O . THR A 1 248 ? 11.515 -7.248 16.810 1.00 67.69 248 THR A O 1
ATOM 1908 N N . GLY A 1 249 ? 11.945 -8.451 14.965 1.00 75.00 249 GLY A N 1
ATOM 1909 C CA . GLY A 1 249 ? 11.055 -9.574 15.291 1.00 75.00 249 GLY A CA 1
ATOM 1910 C C . GLY A 1 249 ? 9.563 -9.294 15.041 1.00 75.00 249 GLY A C 1
ATOM 1911 O O . GLY A 1 249 ? 8.720 -10.150 15.321 1.00 75.00 249 GLY A O 1
ATOM 1912 N N . THR A 1 250 ? 9.227 -8.125 14.497 1.00 86.50 250 THR A N 1
ATOM 1913 C CA . THR A 1 250 ? 7.878 -7.709 14.092 1.00 86.50 250 THR A CA 1
ATOM 1914 C C . THR A 1 250 ? 7.899 -7.223 12.650 1.00 86.50 250 THR A C 1
ATOM 1916 O O . THR A 1 250 ? 8.902 -6.678 12.204 1.00 86.50 250 THR A O 1
ATOM 1919 N N . SER A 1 251 ? 6.789 -7.374 11.928 1.00 89.88 251 SER A N 1
ATOM 1920 C CA . SER A 1 251 ? 6.692 -6.849 10.563 1.00 89.88 251 SER A CA 1
ATOM 1921 C C . SER A 1 251 ? 6.496 -5.331 10.609 1.00 89.88 251 SER A C 1
ATOM 1923 O O . SER A 1 251 ? 5.470 -4.871 11.110 1.00 89.88 251 SER A O 1
ATOM 1925 N N . GLY A 1 252 ? 7.465 -4.545 10.130 1.00 90.62 252 GLY A N 1
ATOM 1926 C CA . GLY A 1 252 ? 7.420 -3.078 10.209 1.00 90.62 252 GLY A CA 1
ATOM 1927 C C . GLY A 1 252 ? 7.308 -2.579 11.657 1.00 90.62 252 GLY A C 1
ATOM 1928 O O . GLY A 1 252 ? 8.084 -2.980 12.528 1.00 90.62 252 GLY A O 1
ATOM 1929 N N . LEU A 1 253 ? 6.304 -1.742 11.935 1.00 92.88 253 LEU A N 1
ATOM 1930 C CA . LEU A 1 253 ? 5.935 -1.298 13.288 1.00 92.88 253 LEU A CA 1
ATOM 1931 C C . LEU A 1 253 ? 5.167 -2.364 14.093 1.00 92.88 253 LEU A C 1
ATOM 1933 O O . LEU A 1 253 ? 4.881 -2.150 15.272 1.00 92.88 253 LEU A O 1
ATOM 1937 N N . GLY A 1 254 ? 4.833 -3.504 13.484 1.00 95.12 254 GLY A N 1
ATOM 1938 C CA . GLY A 1 254 ? 4.269 -4.675 14.155 1.00 95.12 254 GLY A CA 1
ATOM 1939 C C . GLY A 1 254 ? 2.763 -4.639 14.393 1.00 95.12 254 GLY A C 1
ATOM 1940 O O . GLY A 1 254 ? 2.260 -5.458 15.164 1.00 95.12 254 GLY A O 1
ATOM 1941 N N . PHE A 1 255 ? 2.030 -3.717 13.767 1.00 98.00 255 PHE A N 1
ATOM 1942 C CA . PHE A 1 255 ? 0.581 -3.629 13.923 1.00 98.00 255 PHE A CA 1
ATOM 1943 C C . PHE A 1 255 ? -0.118 -3.125 12.660 1.00 98.00 255 PHE A C 1
ATOM 1945 O O . PHE A 1 255 ? 0.533 -2.586 11.779 1.00 98.00 255 PHE A O 1
ATOM 1952 N N . GLU A 1 256 ? -1.439 -3.276 12.607 1.00 98.69 256 GLU A N 1
ATOM 1953 C CA . GLU A 1 256 ? -2.343 -2.525 11.734 1.00 98.69 256 GLU A CA 1
ATOM 1954 C C . GLU A 1 256 ? -3.534 -2.014 12.554 1.00 98.69 256 GLU A C 1
ATOM 1956 O O . GLU A 1 256 ? -3.962 -2.649 13.526 1.00 98.69 256 GLU A O 1
ATOM 1961 N N . LEU A 1 257 ? -4.085 -0.859 12.182 1.00 98.81 257 LEU A N 1
ATOM 1962 C CA . LEU A 1 257 ? -5.289 -0.330 12.811 1.00 98.81 257 LEU A CA 1
ATOM 1963 C C . LEU A 1 257 ? -6.542 -0.919 12.176 1.00 98.81 257 LEU A C 1
ATOM 1965 O O . LEU A 1 257 ? -6.650 -1.056 10.957 1.00 98.81 257 LEU A O 1
ATOM 1969 N N . THR A 1 258 ? -7.538 -1.174 13.018 1.00 98.75 258 THR A N 1
ATOM 1970 C CA . THR A 1 258 ? -8.894 -1.495 12.575 1.00 98.75 258 THR A CA 1
ATOM 1971 C C . THR A 1 258 ? -9.906 -0.521 13.158 1.00 98.75 258 THR A C 1
ATOM 1973 O O . THR A 1 258 ? -9.714 0.033 14.239 1.00 98.75 258 THR A O 1
ATOM 1976 N N . MET A 1 259 ? -11.031 -0.323 12.481 1.00 98.62 259 MET A N 1
ATOM 1977 C CA . MET A 1 259 ? -12.174 0.402 13.034 1.00 98.62 259 MET A CA 1
ATOM 1978 C C . MET A 1 259 ? -13.466 -0.231 12.538 1.00 98.62 259 MET A C 1
ATOM 1980 O O . MET A 1 259 ? -13.602 -0.519 11.351 1.00 98.62 259 MET A O 1
ATOM 1984 N N . ARG A 1 260 ? -14.430 -0.428 13.440 1.00 98.38 260 ARG A N 1
ATOM 1985 C CA . ARG A 1 260 ? -15.779 -0.863 13.070 1.00 98.38 260 ARG A CA 1
ATOM 1986 C C . ARG A 1 260 ? -16.756 0.287 13.194 1.00 98.38 260 ARG A C 1
ATOM 1988 O O . ARG A 1 260 ? -16.803 0.935 14.239 1.00 98.38 260 ARG A O 1
ATOM 1995 N N . VAL A 1 261 ? -17.545 0.510 12.152 1.00 97.69 261 VAL A N 1
ATOM 1996 C CA . VAL A 1 261 ? -18.604 1.529 12.122 1.00 97.69 261 VAL A CA 1
ATOM 1997 C C . VAL A 1 261 ? -19.907 0.915 11.618 1.00 97.69 261 VAL A C 1
ATOM 1999 O O . VAL A 1 261 ? -19.842 0.021 10.773 1.00 97.69 261 VAL A O 1
ATOM 2002 N N . PRO A 1 262 ? -21.079 1.353 12.113 1.00 96.56 262 PRO A N 1
ATOM 2003 C CA . PRO A 1 262 ? -22.361 0.828 11.659 1.00 96.56 262 PRO A CA 1
ATOM 2004 C C . PRO A 1 262 ? -22.503 0.876 10.137 1.00 96.56 262 PRO A C 1
ATOM 2006 O O . PRO A 1 262 ? -22.023 1.805 9.482 1.00 96.56 262 PRO A O 1
ATOM 2009 N N . ARG A 1 263 ? -23.179 -0.130 9.585 1.00 94.56 263 ARG A N 1
ATOM 2010 C CA . ARG A 1 263 ? -23.459 -0.244 8.154 1.00 94.56 263 ARG A CA 1
ATOM 2011 C C . ARG A 1 263 ? -24.953 -0.445 7.939 1.00 94.56 263 ARG A C 1
ATOM 2013 O O . ARG A 1 263 ? -25.528 -1.371 8.508 1.00 94.56 263 ARG A O 1
ATOM 2020 N N . GLY A 1 264 ? -25.556 0.406 7.114 1.00 89.56 264 GLY A N 1
ATOM 2021 C CA . GLY A 1 264 ? -26.888 0.200 6.560 1.00 89.56 264 GLY A CA 1
ATOM 2022 C C . GLY A 1 264 ? -26.806 -0.353 5.137 1.00 89.56 264 GLY A C 1
ATOM 2023 O O . GLY A 1 264 ? -26.007 -1.245 4.842 1.00 89.56 264 GLY A O 1
ATOM 2024 N N . ASP A 1 265 ? -27.629 0.203 4.252 1.00 88.12 265 ASP A N 1
ATOM 2025 C CA . ASP A 1 265 ? -27.685 -0.166 2.833 1.00 88.12 265 ASP A CA 1
ATOM 2026 C C . ASP A 1 265 ? -26.686 0.632 1.971 1.00 88.12 265 ASP A C 1
ATOM 2028 O O . ASP A 1 265 ? -26.710 0.548 0.743 1.00 88.12 265 ASP A O 1
ATOM 2032 N N . GLU A 1 266 ? -25.819 1.443 2.584 1.00 89.94 266 GLU A N 1
ATOM 2033 C CA . GLU A 1 266 ? -24.828 2.233 1.862 1.00 89.94 266 GLU A CA 1
ATOM 2034 C C . GLU A 1 266 ? -23.765 1.347 1.195 1.00 89.94 266 GLU A C 1
ATOM 2036 O O . GLU A 1 266 ? -23.287 0.360 1.760 1.00 89.94 266 GLU A O 1
ATOM 2041 N N . GLU A 1 267 ? -23.350 1.740 -0.011 1.00 90.88 267 GLU A N 1
ATOM 2042 C CA . GLU A 1 267 ? -22.323 1.030 -0.786 1.00 90.88 267 GLU A CA 1
ATOM 2043 C C . GLU A 1 267 ? -20.891 1.376 -0.359 1.00 90.88 267 GLU A C 1
ATOM 2045 O O . GLU A 1 267 ? -19.970 0.605 -0.630 1.00 90.88 267 GLU A O 1
ATOM 2050 N N . LEU A 1 268 ? -20.709 2.515 0.318 1.00 94.62 268 LEU A N 1
ATOM 2051 C CA . LEU A 1 268 ? -19.424 3.027 0.793 1.00 94.62 268 LEU A CA 1
ATOM 2052 C C . LEU A 1 268 ? -19.453 3.219 2.317 1.00 94.62 268 LEU A C 1
ATOM 2054 O O . LEU A 1 268 ? -20.498 3.593 2.862 1.00 94.62 268 LEU A O 1
ATOM 2058 N N . PRO A 1 269 ? -18.324 3.011 3.019 1.00 96.12 269 PRO A N 1
ATOM 2059 C CA . PRO A 1 269 ? -18.223 3.348 4.430 1.00 96.12 269 PRO A CA 1
ATOM 2060 C C . PRO A 1 269 ? -18.281 4.872 4.648 1.00 96.12 269 PRO A C 1
ATOM 2062 O O . PRO A 1 269 ? -17.972 5.649 3.740 1.00 96.12 269 PRO A O 1
ATOM 2065 N N . PRO A 1 270 ? -18.629 5.333 5.863 1.00 95.62 270 PRO A N 1
ATOM 2066 C CA . PRO A 1 270 ? -18.613 6.754 6.190 1.00 95.62 270 PRO A CA 1
ATOM 2067 C C . PRO A 1 270 ? -17.221 7.381 6.015 1.00 95.62 270 PRO A C 1
ATOM 2069 O O . PRO A 1 270 ? -16.256 6.939 6.639 1.00 95.62 270 PRO A O 1
ATOM 2072 N N . ALA A 1 271 ? -17.131 8.461 5.231 1.00 94.50 271 ALA A N 1
ATOM 2073 C CA . ALA A 1 271 ? -15.865 9.135 4.914 1.00 94.50 271 ALA A CA 1
ATOM 2074 C C . ALA A 1 271 ? -15.067 9.557 6.161 1.00 94.50 271 ALA A C 1
ATOM 2076 O O . ALA A 1 271 ? -13.860 9.341 6.226 1.00 94.50 271 ALA A O 1
ATOM 2077 N N . TRP A 1 272 ? -15.748 10.049 7.204 1.00 95.44 272 TRP A N 1
ATOM 2078 C CA . TRP A 1 272 ? -15.106 10.474 8.455 1.00 95.44 272 TRP A CA 1
ATOM 2079 C C . TRP A 1 272 ? -14.273 9.363 9.114 1.00 95.44 272 TRP A C 1
ATOM 2081 O O . TRP A 1 272 ? -13.295 9.650 9.804 1.00 95.44 272 TRP A O 1
ATOM 2091 N N . ALA A 1 273 ? -14.663 8.098 8.936 1.00 97.00 273 ALA A N 1
ATOM 2092 C CA . ALA A 1 273 ? -13.989 6.964 9.551 1.00 97.00 273 ALA A CA 1
ATOM 2093 C C . ALA A 1 273 ? -12.689 6.630 8.803 1.00 97.00 273 ALA A C 1
ATOM 2095 O O . ALA A 1 273 ? -11.659 6.410 9.440 1.00 97.00 273 ALA A O 1
ATOM 2096 N N . LEU A 1 274 ? -12.712 6.698 7.466 1.00 96.06 274 LEU A N 1
ATOM 2097 C CA . LEU A 1 274 ? -11.512 6.598 6.628 1.00 96.06 274 LEU A CA 1
ATOM 2098 C C . LEU A 1 274 ? -10.541 7.752 6.921 1.00 96.06 274 LEU A C 1
ATOM 2100 O O . LEU A 1 274 ? -9.370 7.510 7.201 1.00 96.06 274 LEU A O 1
ATOM 2104 N N . GLU A 1 275 ? -11.041 8.991 6.971 1.00 94.12 275 GLU A N 1
ATOM 2105 C CA . GLU A 1 275 ? -10.241 10.173 7.326 1.00 94.12 275 GLU A CA 1
ATOM 2106 C C . GLU A 1 275 ? -9.619 10.063 8.724 1.00 94.12 275 GLU A C 1
ATOM 2108 O O . GLU A 1 275 ? -8.504 10.528 8.957 1.00 94.12 275 GLU A O 1
ATOM 2113 N N . THR A 1 276 ? -10.336 9.454 9.676 1.00 96.44 276 THR A N 1
ATOM 2114 C CA . THR A 1 276 ? -9.815 9.234 11.029 1.00 96.44 276 THR A CA 1
ATOM 2115 C C . THR A 1 276 ? -8.624 8.282 11.000 1.00 96.44 276 THR A C 1
ATOM 2117 O O . THR A 1 276 ? -7.600 8.596 11.600 1.00 96.44 276 THR A O 1
ATOM 2120 N N . LEU A 1 277 ? -8.723 7.150 10.295 1.00 97.50 277 LEU A N 1
ATOM 2121 C CA . LEU A 1 277 ? -7.610 6.204 10.160 1.00 97.50 277 LEU A CA 1
ATOM 2122 C C . LEU A 1 277 ? -6.417 6.819 9.417 1.00 97.50 277 LEU A C 1
ATOM 2124 O O . LEU A 1 277 ? -5.289 6.652 9.876 1.00 97.50 277 LEU A O 1
ATOM 2128 N N . GLY A 1 278 ? -6.660 7.589 8.351 1.00 94.38 278 GLY A N 1
ATOM 2129 C CA . GLY A 1 278 ? -5.611 8.324 7.633 1.00 94.38 278 GLY A CA 1
ATOM 2130 C C . GLY A 1 278 ? -4.823 9.266 8.550 1.00 94.38 278 GLY A C 1
ATOM 2131 O O . GLY A 1 278 ? -3.604 9.156 8.648 1.00 94.38 278 GLY A O 1
ATOM 2132 N N . LYS A 1 279 ? -5.517 10.098 9.340 1.00 94.38 279 LYS A N 1
ATOM 2133 C CA . LYS A 1 279 ? -4.886 11.014 10.314 1.00 94.38 279 LYS A CA 1
ATOM 2134 C C . LYS A 1 279 ? -4.133 10.296 11.435 1.00 94.38 279 LYS A C 1
ATOM 2136 O O . LYS A 1 279 ? -3.159 10.827 11.965 1.00 94.38 279 LYS A O 1
ATOM 2141 N N . LEU A 1 280 ? -4.585 9.108 11.843 1.00 96.62 280 LEU A N 1
ATOM 2142 C CA . LEU A 1 280 ? -3.835 8.278 12.792 1.00 96.62 280 LEU A CA 1
ATOM 2143 C C . LEU A 1 280 ? -2.549 7.737 12.156 1.00 96.62 280 LEU A C 1
ATOM 2145 O O . LEU A 1 280 ? -1.530 7.685 12.840 1.00 96.62 280 LEU A O 1
ATOM 2149 N N . GLY A 1 281 ? -2.589 7.400 10.863 1.00 94.81 281 GLY A N 1
ATOM 2150 C CA . GLY A 1 281 ? -1.413 7.135 10.032 1.00 94.81 281 GLY A CA 1
ATOM 2151 C C . GLY A 1 281 ? -0.420 8.286 10.063 1.00 94.81 281 GLY A C 1
ATOM 2152 O O . GLY A 1 281 ? 0.692 8.117 10.557 1.00 94.81 281 GLY A O 1
ATOM 2153 N N . GLU A 1 282 ? -0.853 9.471 9.633 1.00 93.19 282 GLU A N 1
ATOM 2154 C CA . GLU A 1 282 ? -0.037 10.694 9.641 1.00 93.19 282 GLU A CA 1
ATOM 2155 C C . GLU A 1 282 ? 0.581 10.966 11.020 1.00 93.19 282 GLU A C 1
ATOM 2157 O O . GLU A 1 282 ? 1.758 11.300 11.130 1.00 93.19 282 GLU A O 1
ATOM 2162 N N . TYR A 1 283 ? -0.193 10.786 12.098 1.00 95.00 283 TYR A N 1
ATOM 2163 C CA . TYR A 1 283 ? 0.317 10.952 13.456 1.00 95.00 283 TYR A CA 1
ATOM 2164 C C . TYR A 1 283 ? 1.460 9.983 13.770 1.00 95.00 283 TYR A C 1
ATOM 2166 O O . TYR A 1 283 ? 2.487 10.423 14.283 1.00 95.00 283 TYR A O 1
ATOM 2174 N N . VAL A 1 284 ? 1.297 8.685 13.504 1.00 96.25 284 VAL A N 1
ATOM 2175 C CA . VAL A 1 284 ? 2.306 7.664 13.839 1.00 96.25 284 VAL A CA 1
ATOM 2176 C C . VAL A 1 284 ? 3.613 7.905 13.087 1.00 96.25 284 VAL A C 1
ATOM 2178 O O . VAL A 1 284 ? 4.670 7.715 13.682 1.00 96.25 284 VAL A O 1
ATOM 2181 N N . PHE A 1 285 ? 3.535 8.351 11.831 1.00 90.25 285 PHE A N 1
ATOM 2182 C CA . PHE A 1 285 ? 4.700 8.638 10.989 1.00 90.25 285 PHE A CA 1
ATOM 2183 C C . PHE A 1 285 ? 5.230 10.079 11.118 1.00 90.25 285 PHE A C 1
ATOM 2185 O O . PHE A 1 285 ? 6.236 10.425 10.505 1.00 90.25 285 PHE A O 1
ATOM 2192 N N . SER A 1 286 ? 4.610 10.928 11.945 1.00 91.12 286 SER A N 1
ATOM 2193 C CA . SER A 1 286 ? 5.169 12.243 12.289 1.00 91.12 286 SER A CA 1
ATOM 2194 C C . SER A 1 286 ? 6.410 12.139 13.191 1.00 91.12 286 SER A C 1
ATOM 2196 O O . SER A 1 286 ? 6.607 11.138 13.879 1.00 91.12 286 SER A O 1
ATOM 2198 N N . GLU A 1 287 ? 7.213 13.208 13.264 1.00 86.38 287 GLU A N 1
ATOM 2199 C CA . GLU A 1 287 ? 8.452 13.256 14.068 1.00 86.38 287 GLU A CA 1
ATOM 2200 C C . GLU A 1 287 ? 8.251 12.869 15.549 1.00 86.38 287 GLU A C 1
ATOM 2202 O O . GLU A 1 287 ? 9.101 12.207 16.145 1.00 86.38 287 GLU A O 1
ATOM 2207 N N . ASP A 1 288 ? 7.114 13.254 16.141 1.00 89.81 288 ASP A N 1
ATOM 2208 C CA . ASP A 1 288 ? 6.753 12.967 17.541 1.00 89.81 288 ASP A CA 1
ATOM 2209 C C . ASP A 1 288 ? 5.756 11.796 17.686 1.00 89.81 288 ASP A C 1
ATOM 2211 O O . ASP A 1 288 ? 5.259 11.506 18.787 1.00 89.81 288 ASP A O 1
ATOM 2215 N N . GLY A 1 289 ? 5.441 11.134 16.572 1.00 90.19 289 GLY A N 1
ATOM 2216 C CA . GLY A 1 289 ? 4.512 10.021 16.481 1.00 90.19 289 GLY A CA 1
ATOM 2217 C C . GLY A 1 289 ? 4.939 8.817 17.309 1.00 90.19 289 GLY A C 1
ATOM 2218 O O . GLY A 1 289 ? 6.125 8.557 17.530 1.00 90.19 289 GLY A O 1
ATOM 2219 N N . ARG A 1 290 ? 3.959 8.054 17.803 1.00 93.44 290 ARG A N 1
ATOM 2220 C CA . ARG A 1 290 ? 4.217 6.755 18.440 1.00 93.44 290 ARG A CA 1
ATOM 2221 C C . ARG A 1 290 ? 3.216 5.703 17.974 1.00 93.44 290 ARG A C 1
ATOM 2223 O O . ARG A 1 290 ? 2.033 6.030 17.876 1.00 93.44 290 ARG A O 1
ATOM 2230 N N . PRO A 1 291 ? 3.658 4.444 17.785 1.00 95.12 291 PRO A N 1
ATOM 2231 C CA . PRO A 1 291 ? 2.771 3.321 17.505 1.00 95.12 291 PRO A CA 1
ATOM 2232 C C . PRO A 1 291 ? 1.639 3.181 18.527 1.00 95.12 291 PRO A C 1
ATOM 2234 O O . PRO A 1 291 ? 1.814 3.428 19.730 1.00 95.12 291 PRO A O 1
ATOM 2237 N N . PHE A 1 292 ? 0.474 2.745 18.052 1.00 97.50 292 PHE A N 1
ATOM 2238 C CA . PHE A 1 292 ? -0.659 2.427 18.912 1.00 97.50 292 PHE A CA 1
ATOM 2239 C C . PHE A 1 292 ? -0.584 0.983 19.404 1.00 97.50 292 PHE A C 1
ATOM 2241 O O . PHE A 1 292 ? -0.140 0.087 18.696 1.00 97.50 292 PHE A O 1
ATOM 2248 N N . ALA A 1 293 ? -1.037 0.763 20.635 1.00 97.38 293 ALA A N 1
ATOM 2249 C CA . ALA A 1 293 ? -1.077 -0.545 21.264 1.00 97.38 293 ALA A CA 1
ATOM 2250 C C . ALA A 1 293 ? -2.324 -0.669 22.143 1.00 97.38 293 ALA A C 1
ATOM 2252 O O . ALA A 1 293 ? -2.999 0.323 22.447 1.00 97.38 293 ALA A O 1
ATOM 2253 N N . ASP A 1 294 ? -2.609 -1.895 22.572 1.00 97.69 294 ASP A N 1
ATOM 2254 C CA . ASP A 1 294 ? -3.652 -2.174 23.552 1.00 97.69 294 ASP A CA 1
ATOM 2255 C C . ASP A 1 294 ? -3.503 -1.295 24.810 1.00 97.69 294 ASP A C 1
ATOM 2257 O O . ASP A 1 294 ? -2.404 -1.055 25.318 1.00 97.69 294 ASP A O 1
ATOM 2261 N N . GLY A 1 295 ? -4.623 -0.747 25.281 1.00 97.12 295 GLY A N 1
ATOM 2262 C CA . GLY A 1 295 ? -4.666 0.143 26.441 1.00 97.12 295 GLY A CA 1
ATOM 2263 C C . GLY A 1 295 ? -4.322 1.609 26.146 1.00 97.12 295 GLY A C 1
ATOM 2264 O O . GLY A 1 295 ? -4.546 2.468 27.009 1.00 97.12 295 GLY A O 1
ATOM 2265 N N . HIS A 1 296 ? -3.836 1.944 24.943 1.00 98.06 296 HIS A N 1
ATOM 2266 C CA . HIS A 1 296 ? -3.643 3.340 24.547 1.00 98.06 296 HIS A CA 1
ATOM 2267 C C . HIS A 1 296 ? -4.982 4.079 24.437 1.00 98.06 296 HIS A C 1
ATOM 2269 O O . HIS A 1 296 ? -6.057 3.499 24.270 1.00 98.06 296 HIS A O 1
ATOM 2275 N N . ARG A 1 297 ? -4.920 5.405 24.562 1.00 96.94 297 ARG A N 1
ATOM 2276 C CA . ARG A 1 297 ? -6.085 6.293 24.487 1.00 96.94 297 ARG A CA 1
ATOM 2277 C C . ARG A 1 297 ? -5.657 7.709 24.156 1.00 96.94 297 ARG A C 1
ATOM 2279 O O . ARG A 1 297 ? -4.650 8.184 24.680 1.00 96.94 297 ARG A O 1
ATOM 2286 N N . MET A 1 298 ? -6.461 8.406 23.365 1.00 96.25 298 MET A N 1
ATOM 2287 C CA . MET A 1 298 ? -6.188 9.788 22.979 1.00 96.25 298 MET A CA 1
ATOM 2288 C C . MET A 1 298 ? -7.472 10.605 22.886 1.00 96.25 298 MET A C 1
ATOM 2290 O O . MET A 1 298 ? -8.517 10.101 22.493 1.00 96.25 298 MET A O 1
ATOM 2294 N N . GLY A 1 299 ? -7.399 11.879 23.264 1.00 96.06 299 GLY A N 1
ATOM 2295 C CA . GLY A 1 299 ? -8.453 12.834 22.931 1.00 96.06 299 GLY A CA 1
ATOM 2296 C C . GLY A 1 299 ? -8.235 13.362 21.520 1.00 96.06 299 GLY A C 1
ATOM 2297 O O . GLY A 1 299 ? -7.089 13.538 21.115 1.00 96.06 299 GLY A O 1
ATOM 2298 N N . VAL A 1 300 ? -9.314 13.662 20.803 1.00 92.50 300 VAL A N 1
ATOM 2299 C CA . VAL A 1 300 ? -9.226 14.379 19.524 1.00 92.50 300 VAL A CA 1
ATOM 2300 C C . VAL A 1 300 ? -9.560 15.857 19.732 1.00 92.50 300 VAL A C 1
ATOM 2302 O O . VAL A 1 300 ? -10.186 16.226 20.730 1.00 92.50 300 VAL A O 1
ATOM 2305 N N . ALA A 1 301 ? -9.107 16.736 18.835 1.00 87.44 301 ALA A N 1
ATOM 2306 C CA . ALA A 1 301 ? -9.356 18.175 18.961 1.00 87.44 301 ALA A CA 1
ATOM 2307 C C . ALA A 1 301 ? -10.851 18.526 18.803 1.00 87.44 301 ALA A C 1
ATOM 2309 O O . ALA A 1 301 ? -11.352 19.397 19.509 1.00 87.44 301 ALA A O 1
ATOM 2310 N N . GLY A 1 302 ? -11.565 17.807 17.932 1.00 88.12 302 GLY A N 1
ATOM 2311 C CA . GLY A 1 302 ? -12.994 17.987 17.666 1.00 88.12 302 GLY A CA 1
ATOM 2312 C C . GLY A 1 302 ? -13.848 16.809 18.133 1.00 88.12 302 GLY A C 1
ATOM 2313 O O . GLY A 1 302 ? -13.694 16.327 19.262 1.00 88.12 302 GLY A O 1
ATOM 2314 N N . THR A 1 303 ? -14.744 16.368 17.252 1.00 92.38 303 THR A N 1
ATOM 2315 C CA . THR A 1 303 ? -15.555 15.156 17.397 1.00 92.38 303 THR A CA 1
ATOM 2316 C C . THR A 1 303 ? -15.325 14.232 16.204 1.00 92.38 303 THR A C 1
ATOM 2318 O O . THR A 1 303 ? -15.048 14.695 15.101 1.00 92.38 303 THR A O 1
ATOM 2321 N N . LEU A 1 304 ? -15.396 12.927 16.440 1.00 93.56 304 LEU A N 1
ATOM 2322 C CA . LEU A 1 304 ? -15.420 11.905 15.400 1.00 93.56 304 LEU A CA 1
ATOM 2323 C C . LEU A 1 304 ? -16.848 11.781 14.867 1.00 93.56 304 LEU A C 1
ATOM 2325 O O . LEU A 1 304 ? -17.803 11.823 15.649 1.00 93.56 304 LEU A O 1
ATOM 2329 N N . GLY A 1 305 ? -16.991 11.577 13.561 1.00 91.19 305 GLY A N 1
ATOM 2330 C CA . GLY A 1 305 ? -18.301 11.449 12.933 1.00 91.19 305 GLY A CA 1
ATOM 2331 C C . GLY A 1 305 ? -18.928 12.776 12.505 1.00 91.19 305 GLY A C 1
ATOM 2332 O O . GLY A 1 305 ? -18.238 13.792 12.405 1.00 91.19 305 GLY A O 1
ATOM 2333 N N . PRO A 1 306 ? -20.240 12.763 12.214 1.00 85.56 306 PRO A N 1
ATOM 2334 C CA . PRO A 1 306 ? -20.989 13.947 11.817 1.00 85.56 306 PRO A CA 1
ATOM 2335 C C . PRO A 1 306 ? -20.914 15.080 12.848 1.00 85.56 306 PRO A C 1
ATOM 2337 O O . PRO A 1 306 ? -20.715 14.863 14.048 1.00 85.56 306 PRO A O 1
ATOM 2340 N N . GLU A 1 307 ? -21.129 16.305 12.373 1.00 84.44 307 GLU A N 1
ATOM 2341 C CA . GLU A 1 307 ? -21.164 17.494 13.221 1.00 84.44 307 GLU A CA 1
ATOM 2342 C C . GLU A 1 307 ? -22.204 17.351 14.349 1.00 84.44 307 GLU A C 1
ATOM 2344 O O . GLU A 1 307 ? -23.314 16.861 14.144 1.00 84.44 307 GLU A O 1
ATOM 2349 N N . GLY A 1 308 ? -21.833 17.767 15.563 1.00 81.69 308 GLY A N 1
ATOM 2350 C CA . GLY A 1 308 ? -22.676 17.631 16.756 1.00 81.69 308 GLY A CA 1
ATOM 2351 C C . GLY A 1 308 ? -22.614 16.261 17.446 1.00 81.69 308 GLY A C 1
ATOM 2352 O O . GLY A 1 308 ? -23.256 16.091 18.484 1.00 81.69 308 GLY A O 1
ATOM 2353 N N . GLY A 1 309 ? -21.833 15.308 16.920 1.00 89.62 309 GLY A N 1
ATOM 2354 C CA . GLY A 1 309 ? -21.560 14.026 17.572 1.00 89.62 309 GLY A CA 1
ATOM 2355 C C . GLY A 1 309 ? -20.858 14.163 18.932 1.00 89.62 309 GLY A C 1
ATOM 2356 O O . GLY A 1 309 ? -20.288 15.199 19.272 1.00 89.62 309 GLY A O 1
ATOM 2357 N N . ARG A 1 310 ? -20.893 13.097 19.741 1.00 95.12 310 ARG A N 1
ATOM 2358 C CA . ARG A 1 310 ? -20.352 13.099 21.119 1.00 95.12 310 ARG A CA 1
ATOM 2359 C C . ARG A 1 310 ? -18.991 12.427 21.270 1.00 95.12 310 ARG A C 1
ATOM 2361 O O . ARG A 1 310 ? -18.373 12.513 22.334 1.00 95.12 310 ARG A O 1
ATOM 2368 N N . LEU A 1 311 ? -18.532 11.742 20.227 1.00 97.12 311 LEU A N 1
ATOM 2369 C CA . LEU A 1 311 ? -17.280 10.998 20.230 1.00 97.12 311 LEU A CA 1
ATOM 2370 C C . LEU A 1 311 ? -16.109 11.978 20.182 1.00 97.12 311 LEU A C 1
ATOM 2372 O O . LEU A 1 311 ? -15.836 12.571 19.149 1.00 97.12 311 LEU A O 1
ATOM 2376 N N . GLY A 1 312 ? -15.439 12.195 21.310 1.00 96.62 312 GLY A N 1
ATOM 2377 C CA . GLY A 1 312 ? -14.378 13.201 21.454 1.00 96.62 312 GLY A CA 1
ATOM 2378 C C . GLY A 1 312 ? -13.003 12.606 21.749 1.00 96.62 312 GLY A C 1
ATOM 2379 O O . GLY A 1 312 ? -12.074 13.340 22.102 1.00 96.62 312 GLY A O 1
ATOM 2380 N N . ALA A 1 313 ? -12.877 11.284 21.670 1.00 98.00 313 ALA A N 1
ATOM 2381 C CA . ALA A 1 313 ? -11.670 10.542 21.985 1.00 98.00 313 ALA A CA 1
ATOM 2382 C C . ALA A 1 313 ? -11.677 9.152 21.326 1.00 98.00 313 ALA A C 1
ATOM 2384 O O . ALA A 1 313 ? -12.698 8.702 20.811 1.00 98.00 313 ALA A O 1
ATOM 2385 N N . LEU A 1 314 ? -10.528 8.482 21.372 1.00 98.38 314 LEU A N 1
ATOM 2386 C CA . LEU A 1 314 ? -10.321 7.104 20.940 1.00 98.38 314 LEU A CA 1
ATOM 2387 C C . LEU A 1 314 ? -9.750 6.277 22.097 1.00 98.38 314 LEU A C 1
ATOM 2389 O O . LEU A 1 314 ? -8.871 6.748 22.831 1.00 98.38 314 LEU A O 1
ATOM 2393 N N . ALA A 1 315 ? -10.221 5.040 22.225 1.00 98.44 315 ALA A N 1
ATOM 2394 C CA . ALA A 1 315 ? -9.570 3.975 22.980 1.00 98.44 315 ALA A CA 1
ATOM 2395 C C . ALA A 1 315 ? -9.063 2.905 22.012 1.00 98.44 315 ALA A C 1
ATOM 2397 O O . ALA A 1 315 ? -9.742 2.574 21.043 1.00 98.44 315 ALA A O 1
ATOM 2398 N N . PHE A 1 316 ? -7.886 2.363 22.300 1.00 98.62 316 PHE A N 1
ATOM 2399 C CA . PHE A 1 316 ? -7.258 1.317 21.506 1.00 98.62 316 PHE A CA 1
ATOM 2400 C C . PHE A 1 316 ? -7.242 0.021 22.309 1.00 98.62 316 PHE A C 1
ATOM 2402 O O . PHE A 1 316 ? -6.851 0.019 23.483 1.00 98.62 316 PHE A O 1
ATOM 2409 N N . VAL A 1 317 ? -7.699 -1.063 21.692 1.00 98.12 317 VAL A N 1
ATOM 2410 C CA . VAL A 1 317 ? -7.623 -2.415 22.259 1.00 98.12 317 VAL A CA 1
ATOM 2411 C C . VAL A 1 317 ? -7.182 -3.399 21.185 1.00 98.12 317 VAL A C 1
ATOM 2413 O O . VAL A 1 317 ? -7.374 -3.129 19.999 1.00 98.12 317 VAL A O 1
ATOM 2416 N N . THR A 1 318 ? -6.611 -4.539 21.562 1.00 98.38 318 THR A N 1
ATOM 2417 C CA . THR A 1 318 ? -6.392 -5.629 20.597 1.00 98.38 318 THR A CA 1
ATOM 2418 C C . THR A 1 318 ? -7.722 -6.005 19.939 1.00 98.38 318 THR A C 1
ATOM 2420 O O . THR A 1 318 ? -8.734 -6.184 20.622 1.00 98.38 318 THR A O 1
ATOM 2423 N N . ASP A 1 319 ? -7.737 -6.104 18.608 1.00 98.06 319 ASP A N 1
ATOM 2424 C CA . ASP A 1 319 ? -8.940 -6.446 17.857 1.00 98.06 319 ASP A CA 1
ATOM 2425 C C . ASP A 1 319 ? -9.445 -7.832 18.301 1.00 98.06 319 ASP A C 1
ATOM 2427 O O . ASP A 1 319 ? -8.724 -8.821 18.152 1.00 98.06 319 ASP A O 1
ATOM 2431 N N . PRO A 1 320 ? -10.668 -7.944 18.848 1.00 96.00 320 PRO A N 1
ATOM 2432 C CA . PRO A 1 320 ? -11.134 -9.194 19.445 1.00 96.00 320 PRO A CA 1
ATOM 2433 C C . PRO A 1 320 ? -11.425 -10.294 18.418 1.00 96.00 320 PRO A C 1
ATOM 2435 O O . PRO A 1 320 ? -11.551 -11.455 18.802 1.00 96.00 320 PRO A O 1
ATOM 2438 N N . LEU A 1 321 ? -11.550 -9.947 17.132 1.00 95.88 321 LEU A N 1
ATOM 2439 C CA . LEU A 1 321 ? -11.776 -10.903 16.053 1.00 95.88 321 LEU A CA 1
ATOM 2440 C C . LEU A 1 321 ? -10.459 -11.314 15.388 1.00 95.88 321 LEU A C 1
ATOM 2442 O O . LEU A 1 321 ? -10.228 -12.499 15.135 1.00 95.88 321 LEU A O 1
ATOM 2446 N N . LEU A 1 322 ? -9.608 -10.334 15.078 1.00 97.31 322 LEU A N 1
ATOM 2447 C CA . LEU A 1 322 ? -8.378 -10.545 14.314 1.00 97.31 322 LEU A CA 1
ATOM 2448 C C . LEU A 1 322 ? -7.193 -10.924 15.207 1.00 97.31 322 LEU A C 1
ATOM 2450 O O . LEU A 1 322 ? -6.443 -11.835 14.852 1.00 97.31 322 LEU A O 1
ATOM 2454 N N . GLY A 1 323 ? -7.077 -10.310 16.386 1.00 97.44 323 GLY A N 1
ATOM 2455 C CA . GLY A 1 323 ? -5.995 -10.553 17.332 1.00 97.44 323 GLY A CA 1
ATOM 2456 C C . GLY A 1 323 ? -4.622 -10.258 16.730 1.00 97.44 323 GLY A C 1
ATOM 2457 O O . GLY A 1 323 ? -4.428 -9.239 16.075 1.00 97.44 323 GLY A O 1
ATOM 2458 N N . GLY A 1 324 ? -3.682 -11.172 16.958 1.00 97.25 324 GLY A N 1
ATOM 2459 C CA . GLY A 1 324 ? -2.359 -11.159 16.344 1.00 97.25 324 GLY A CA 1
ATOM 2460 C C . GLY A 1 324 ? -2.175 -12.300 15.357 1.00 97.25 324 GLY A C 1
ATOM 2461 O O . GLY A 1 324 ? -2.708 -13.394 15.575 1.00 97.25 324 GLY A O 1
ATOM 2462 N N . ILE A 1 325 ? -1.395 -12.061 14.307 1.00 97.69 325 ILE A N 1
ATOM 2463 C CA . ILE A 1 325 ? -1.036 -13.066 13.305 1.00 97.69 325 ILE A CA 1
ATOM 2464 C C . ILE A 1 325 ? 0.479 -13.150 13.127 1.00 97.69 325 ILE A C 1
ATOM 2466 O O . ILE A 1 325 ? 1.190 -12.153 13.256 1.00 97.69 325 ILE A O 1
ATOM 2470 N N . ASP A 1 326 ? 0.961 -14.346 12.804 1.00 96.19 326 ASP A N 1
ATOM 2471 C CA . ASP A 1 326 ? 2.335 -14.547 12.360 1.00 96.19 326 ASP A CA 1
ATOM 2472 C C . ASP A 1 326 ? 2.398 -14.353 10.841 1.00 96.19 326 ASP A C 1
ATOM 2474 O O . ASP A 1 326 ? 1.618 -14.963 10.103 1.00 96.19 326 ASP A O 1
ATOM 2478 N N . ALA A 1 327 ? 3.323 -13.512 10.381 1.00 93.50 327 ALA A N 1
ATOM 2479 C CA . ALA A 1 327 ? 3.656 -13.342 8.974 1.00 93.50 327 ALA A CA 1
ATOM 2480 C C . ALA A 1 327 ? 5.133 -13.707 8.722 1.00 93.50 327 ALA A C 1
ATOM 2482 O O . ALA A 1 327 ? 5.921 -13.760 9.674 1.00 93.50 327 ALA A O 1
ATOM 2483 N N . PRO A 1 328 ? 5.538 -13.963 7.464 1.00 90.31 328 PRO A N 1
ATOM 2484 C CA . PRO A 1 328 ? 6.900 -14.406 7.155 1.00 90.31 328 PRO A CA 1
ATOM 2485 C C . PRO A 1 328 ? 7.996 -13.422 7.591 1.00 90.31 328 PRO A C 1
ATOM 2487 O O . PRO A 1 328 ? 9.076 -13.853 7.995 1.00 90.31 328 PRO A O 1
ATOM 2490 N N . ASN A 1 329 ? 7.710 -12.116 7.584 1.00 89.44 329 ASN A N 1
ATOM 2491 C CA . ASN A 1 329 ? 8.621 -11.069 8.053 1.00 89.44 329 ASN A CA 1
ATOM 2492 C C . ASN A 1 329 ? 8.355 -10.583 9.492 1.00 89.44 329 ASN A C 1
ATOM 2494 O O . ASN A 1 329 ? 8.905 -9.567 9.907 1.00 89.44 329 ASN A O 1
ATOM 2498 N N . GLY A 1 330 ? 7.549 -11.306 10.275 1.00 92.00 330 GLY A N 1
ATOM 2499 C CA . GLY A 1 330 ? 7.337 -11.036 11.698 1.00 92.00 330 GLY A CA 1
ATOM 2500 C C . GLY A 1 330 ? 5.868 -10.951 12.102 1.00 92.00 330 GLY A C 1
ATOM 2501 O O . GLY A 1 330 ? 4.957 -11.045 11.284 1.00 92.00 330 GLY A O 1
ATOM 2502 N N . ARG A 1 331 ? 5.625 -10.791 13.406 1.00 95.19 331 ARG A N 1
ATOM 2503 C CA . ARG A 1 331 ? 4.264 -10.723 13.962 1.00 95.19 331 ARG A CA 1
ATOM 2504 C C . ARG A 1 331 ? 3.584 -9.389 13.623 1.00 95.19 331 ARG A C 1
ATOM 2506 O O . ARG A 1 331 ? 4.249 -8.351 13.639 1.00 95.19 331 ARG A O 1
ATOM 2513 N N . VAL A 1 332 ? 2.274 -9.435 13.366 1.00 97.69 332 VAL A N 1
ATOM 2514 C CA . VAL A 1 332 ? 1.395 -8.270 13.155 1.00 97.69 332 VAL A CA 1
ATOM 2515 C C . VAL A 1 332 ? 0.209 -8.343 14.117 1.00 97.69 332 VAL A C 1
ATOM 2517 O O . VAL A 1 332 ? -0.562 -9.304 14.083 1.00 97.69 332 VAL A O 1
ATOM 2520 N N . GLU A 1 333 ? 0.035 -7.317 14.952 1.00 98.19 333 GLU A N 1
ATOM 2521 C CA . GLU A 1 333 ? -1.152 -7.145 15.797 1.00 98.19 333 GLU A CA 1
ATOM 2522 C C . GLU A 1 333 ? -2.213 -6.276 15.122 1.00 98.19 333 GLU A C 1
ATOM 2524 O O . GLU A 1 333 ? -1.926 -5.176 14.667 1.00 98.19 333 GLU A O 1
ATOM 2529 N N . PHE A 1 334 ? -3.476 -6.686 15.159 1.00 98.75 334 PHE A N 1
ATOM 2530 C CA . PHE A 1 334 ? -4.575 -5.786 14.819 1.00 98.75 334 PHE A CA 1
ATOM 2531 C C . PHE A 1 334 ? -5.022 -5.030 16.070 1.00 98.75 334 PHE A C 1
ATOM 2533 O O . PHE A 1 334 ? -5.422 -5.635 17.069 1.00 98.75 334 PHE A O 1
ATOM 2540 N N . VAL A 1 335 ? -4.970 -3.701 16.020 1.00 98.69 335 VAL A N 1
ATOM 2541 C CA . VAL A 1 335 ? -5.367 -2.816 17.123 1.00 98.69 335 VAL A CA 1
ATOM 2542 C C . VAL A 1 335 ? -6.592 -2.023 16.695 1.00 98.69 335 VAL A C 1
ATOM 2544 O O . VAL A 1 335 ? -6.536 -1.210 15.776 1.00 98.69 335 VAL A O 1
ATOM 2547 N N . THR A 1 336 ? -7.720 -2.237 17.368 1.00 98.38 336 THR A N 1
ATOM 2548 C CA . THR A 1 336 ? -8.962 -1.556 17.013 1.00 98.38 336 THR A CA 1
ATOM 2549 C C . THR A 1 336 ? -9.057 -0.188 17.684 1.00 98.38 336 THR A C 1
ATOM 2551 O O . THR A 1 336 ? -8.952 -0.066 18.907 1.00 98.38 336 THR A O 1
ATOM 2554 N N . ALA A 1 337 ? -9.239 0.850 16.870 1.00 98.50 337 ALA A N 1
ATOM 2555 C CA . ALA A 1 337 ? -9.509 2.213 17.291 1.00 98.50 337 ALA A CA 1
ATOM 2556 C C . ALA A 1 337 ? -11.021 2.388 17.498 1.00 98.50 337 ALA A C 1
ATOM 2558 O O . ALA A 1 337 ? -11.808 2.337 16.551 1.00 98.50 337 ALA A O 1
ATOM 2559 N N . VAL A 1 338 ? -11.430 2.600 18.749 1.00 98.56 338 VAL A N 1
ATOM 2560 C CA . VAL A 1 338 ? -12.838 2.720 19.145 1.00 98.56 338 VAL A CA 1
ATOM 2561 C C . VAL A 1 338 ? -13.130 4.156 19.552 1.00 98.56 338 VAL A C 1
ATOM 2563 O O . VAL A 1 338 ? -12.527 4.670 20.497 1.00 98.56 338 VAL A O 1
ATOM 2566 N N . GLY A 1 339 ? -14.061 4.813 18.860 1.00 98.12 339 GLY A N 1
ATOM 2567 C CA . GLY A 1 339 ? -14.516 6.149 19.234 1.00 98.12 339 GLY A CA 1
ATOM 2568 C C . GLY A 1 339 ? -15.299 6.125 20.544 1.00 98.12 339 GLY A C 1
ATOM 2569 O O . GLY A 1 339 ? -16.246 5.359 20.706 1.00 98.12 339 GLY A O 1
ATOM 2570 N N . ILE A 1 340 ? -14.896 6.988 21.473 1.00 98.19 340 ILE A N 1
ATOM 2571 C CA . ILE A 1 340 ? -15.473 7.126 22.813 1.00 98.19 340 ILE A CA 1
ATOM 2572 C C . ILE A 1 340 ? -15.769 8.596 23.124 1.00 98.19 340 ILE A C 1
ATOM 2574 O O . ILE A 1 340 ? -15.199 9.520 22.530 1.00 98.19 340 ILE A O 1
ATOM 2578 N N . THR A 1 341 ? -16.657 8.847 24.081 1.00 97.50 341 THR A N 1
ATOM 2579 C CA . THR A 1 341 ? -16.907 10.207 24.577 1.00 97.50 341 THR A CA 1
ATOM 2580 C C . THR A 1 341 ? -15.748 10.710 25.444 1.00 97.50 341 THR A C 1
ATOM 2582 O O . THR A 1 341 ? -14.872 9.955 25.876 1.00 97.50 341 THR A O 1
ATOM 2585 N N . ARG A 1 342 ? -15.714 12.017 25.736 1.00 96.88 342 ARG A N 1
ATOM 2586 C CA . ARG A 1 342 ? -14.698 12.576 26.649 1.00 96.88 342 ARG A CA 1
ATOM 2587 C C . ARG A 1 342 ? -14.912 12.117 28.092 1.00 96.88 342 ARG A C 1
ATOM 2589 O O . ARG A 1 342 ? -13.940 11.967 28.833 1.00 96.88 342 ARG A O 1
ATOM 2596 N N . GLU A 1 343 ? -16.160 11.874 28.483 1.00 97.25 343 GLU A N 1
ATOM 2597 C CA . GLU A 1 343 ? -16.510 11.297 29.780 1.00 97.25 343 GLU A CA 1
ATOM 2598 C C . GLU A 1 343 ? -16.014 9.851 29.882 1.00 97.25 343 GLU A C 1
ATOM 2600 O O . GLU A 1 343 ? -15.371 9.483 30.865 1.00 97.25 343 GLU A O 1
ATOM 2605 N N . GLU A 1 344 ? -16.230 9.057 28.833 1.00 98.25 344 GLU A N 1
ATOM 2606 C CA . GLU A 1 344 ? -15.719 7.690 28.722 1.00 98.25 344 GLU A CA 1
ATOM 2607 C C . GLU A 1 344 ? -14.191 7.656 28.690 1.00 98.25 344 GLU A C 1
ATOM 2609 O O . GLU A 1 344 ? -13.589 6.784 29.310 1.00 98.25 344 GLU A O 1
ATOM 2614 N N . LEU A 1 345 ? -13.537 8.639 28.060 1.00 98.31 345 LEU A N 1
ATOM 2615 C CA . LEU A 1 345 ? -12.086 8.779 28.149 1.00 98.31 345 LEU A CA 1
ATOM 2616 C C . LEU A 1 345 ? -11.650 8.976 29.603 1.00 98.31 345 LEU A C 1
ATOM 2618 O O . LEU A 1 345 ? -10.703 8.327 30.039 1.00 98.31 345 LEU A O 1
ATOM 2622 N N . ALA A 1 346 ? -12.307 9.856 30.363 1.00 97.69 346 ALA A N 1
ATOM 2623 C CA . ALA A 1 346 ? -11.979 10.065 31.774 1.00 97.69 346 ALA A CA 1
ATOM 2624 C C . ALA A 1 346 ? -12.167 8.783 32.605 1.00 97.69 346 ALA A C 1
ATOM 2626 O O . ALA A 1 346 ? -11.331 8.480 33.457 1.00 97.69 346 ALA A O 1
ATOM 2627 N N . GLU A 1 347 ? -13.205 7.998 32.315 1.00 97.69 347 GLU A N 1
ATOM 2628 C CA . GLU A 1 347 ? -13.423 6.692 32.938 1.00 97.69 347 GLU A CA 1
ATOM 2629 C C . GLU A 1 347 ? -12.338 5.678 32.549 1.00 97.69 347 GLU A C 1
ATOM 2631 O O . GLU A 1 347 ? -11.753 5.046 33.427 1.00 97.69 347 GLU A O 1
ATOM 2636 N N . ALA A 1 348 ? -11.979 5.588 31.266 1.00 97.50 348 ALA A N 1
ATOM 2637 C CA . ALA A 1 348 ? -10.901 4.729 30.779 1.00 97.50 348 ALA A CA 1
ATOM 2638 C C . ALA A 1 348 ? -9.546 5.093 31.409 1.00 97.50 348 ALA A C 1
ATOM 2640 O O . ALA A 1 348 ? -8.723 4.217 31.684 1.00 97.50 348 ALA A O 1
ATOM 2641 N N . LYS A 1 349 ? -9.307 6.380 31.709 1.00 96.62 349 LYS A N 1
ATOM 2642 C CA . LYS A 1 349 ? -8.121 6.810 32.471 1.00 96.62 349 LYS A CA 1
ATOM 2643 C C . LYS A 1 349 ? -8.105 6.266 33.899 1.00 96.62 349 LYS A C 1
ATOM 2645 O O . LYS A 1 349 ? -7.019 6.016 34.415 1.00 96.62 349 LYS A O 1
ATOM 2650 N N . ALA A 1 350 ? -9.269 6.115 34.525 1.00 96.56 350 ALA A N 1
ATOM 2651 C CA . ALA A 1 350 ? -9.396 5.676 35.910 1.00 96.56 350 ALA A CA 1
ATOM 2652 C C . ALA A 1 350 ? -9.464 4.147 36.059 1.00 96.56 350 ALA A C 1
ATOM 2654 O O . ALA A 1 350 ? -8.925 3.613 37.025 1.00 96.56 350 ALA A O 1
ATOM 2655 N N . ALA A 1 351 ? -10.126 3.459 35.126 1.00 94.75 351 ALA A N 1
ATOM 2656 C CA . ALA A 1 351 ? -10.508 2.053 35.266 1.00 94.75 351 ALA A CA 1
ATOM 2657 C C . ALA A 1 351 ? -10.020 1.134 34.128 1.00 94.75 351 ALA A C 1
ATOM 2659 O O . ALA A 1 351 ? -10.175 -0.080 34.237 1.00 94.75 351 ALA A O 1
ATOM 2660 N N . GLY A 1 352 ? -9.411 1.683 33.071 1.00 95.19 352 GLY A N 1
ATOM 2661 C CA . GLY A 1 352 ? -8.935 0.929 31.904 1.00 95.19 352 GLY A CA 1
ATOM 2662 C C . GLY A 1 352 ? -9.932 0.884 30.740 1.00 95.19 352 GLY A C 1
ATOM 2663 O O . GLY A 1 352 ? -11.122 1.164 30.902 1.00 95.19 352 GLY A O 1
ATOM 2664 N N . ASN A 1 353 ? -9.430 0.544 29.547 1.00 96.19 353 ASN A N 1
ATOM 2665 C CA . ASN A 1 353 ? -10.217 0.547 28.309 1.00 96.19 353 ASN A CA 1
ATOM 2666 C C . ASN A 1 353 ? -11.285 -0.557 28.293 1.00 96.19 353 ASN A C 1
ATOM 2668 O O . ASN A 1 353 ? -12.392 -0.299 27.831 1.00 96.19 353 ASN A O 1
ATOM 2672 N N . ASP A 1 354 ? -10.999 -1.742 28.841 1.00 92.88 354 ASP A N 1
ATOM 2673 C CA . ASP A 1 354 ? -11.899 -2.908 28.796 1.00 92.88 354 ASP A CA 1
ATOM 2674 C C . ASP A 1 354 ? -13.303 -2.621 29.326 1.00 92.88 354 ASP A C 1
ATOM 2676 O O . ASP A 1 354 ? -14.294 -3.055 28.740 1.00 92.88 354 ASP A O 1
ATOM 2680 N N . LEU A 1 355 ? -13.399 -1.862 30.421 1.00 93.12 355 LEU A N 1
ATOM 2681 C CA . LEU A 1 355 ? -14.681 -1.510 31.027 1.00 93.12 355 LEU A CA 1
ATOM 2682 C C . LEU A 1 355 ? -15.522 -0.639 30.089 1.00 93.12 355 LEU A C 1
ATOM 2684 O O . LEU A 1 355 ? -16.728 -0.845 29.955 1.00 93.12 355 LEU A O 1
ATOM 2688 N N . VAL A 1 356 ? -14.882 0.344 29.456 1.00 96.06 356 VAL A N 1
ATOM 2689 C CA . VAL A 1 356 ? -15.540 1.291 28.555 1.00 96.06 356 VAL A CA 1
ATOM 2690 C C . VAL A 1 356 ? -15.889 0.598 27.246 1.00 96.06 356 VAL A C 1
ATOM 2692 O O . VAL A 1 356 ? -17.060 0.549 26.877 1.00 96.06 356 VAL A O 1
ATOM 2695 N N . VAL A 1 357 ? -14.893 0.001 26.590 1.00 96.12 357 VAL A N 1
ATOM 2696 C CA . VAL A 1 357 ? -15.026 -0.670 25.293 1.00 96.12 357 VAL A CA 1
ATOM 2697 C C . VAL A 1 357 ? -15.965 -1.871 25.385 1.00 96.12 357 VAL A C 1
ATOM 2699 O O . VAL A 1 357 ? -16.735 -2.112 24.462 1.00 96.12 357 VAL A O 1
ATOM 2702 N N . GLY A 1 358 ? -15.993 -2.582 26.516 1.00 94.56 358 GLY A N 1
ATOM 2703 C CA . GLY A 1 358 ? -16.929 -3.678 26.758 1.00 94.56 358 GLY A CA 1
ATOM 2704 C C . GLY A 1 358 ? -18.402 -3.274 26.635 1.00 94.56 358 GLY A C 1
ATOM 2705 O O . GLY A 1 358 ? -19.216 -4.092 26.217 1.00 94.56 358 GLY A O 1
ATOM 2706 N N . ARG A 1 359 ? -18.749 -2.011 26.928 1.00 95.50 359 ARG A N 1
ATOM 2707 C CA . ARG A 1 359 ? -20.116 -1.470 26.772 1.00 95.50 359 ARG A CA 1
ATOM 2708 C C . ARG A 1 359 ? -20.446 -1.029 25.347 1.00 95.50 359 ARG A C 1
ATOM 2710 O O . ARG A 1 359 ? -21.595 -0.695 25.077 1.00 95.50 359 ARG A O 1
ATOM 2717 N N . LEU A 1 360 ? -19.447 -0.981 24.469 1.00 95.81 360 LEU A N 1
ATOM 2718 C CA . LEU A 1 360 ? -19.570 -0.573 23.066 1.00 95.81 360 LEU A CA 1
ATOM 2719 C C . LEU A 1 360 ? -19.625 -1.771 22.119 1.00 95.81 360 LEU A C 1
ATOM 2721 O O . LEU A 1 360 ? -19.586 -1.600 20.904 1.00 95.81 360 LEU A O 1
ATOM 2725 N N . ARG A 1 361 ? -19.657 -2.983 22.674 1.00 95.06 361 ARG A N 1
ATOM 2726 C CA . ARG A 1 361 ? -19.695 -4.214 21.899 1.00 95.06 361 ARG A CA 1
ATOM 2727 C C . ARG A 1 361 ? -21.094 -4.470 21.347 1.00 95.06 361 ARG A C 1
ATOM 2729 O O . ARG A 1 361 ? -22.079 -4.270 22.057 1.00 95.06 361 ARG A O 1
ATOM 2736 N N . ASP A 1 362 ? -21.156 -4.928 20.104 1.00 91.81 362 ASP A N 1
ATOM 2737 C CA . ASP A 1 362 ? -22.369 -5.470 19.501 1.00 91.81 362 ASP A CA 1
ATOM 2738 C C . ASP A 1 362 ? -22.741 -6.842 20.100 1.00 91.81 362 ASP A C 1
ATOM 2740 O O . ASP A 1 362 ? -22.118 -7.342 21.044 1.00 91.81 362 ASP A O 1
ATOM 2744 N N . GLU A 1 363 ? -23.771 -7.475 19.539 1.00 88.50 363 GLU A N 1
ATOM 2745 C CA . GLU A 1 363 ? -24.215 -8.814 19.943 1.00 88.50 363 GLU A CA 1
ATOM 2746 C C . GLU A 1 363 ? -23.168 -9.918 19.721 1.00 88.50 363 GLU A C 1
ATOM 2748 O O . GLU A 1 363 ? -23.212 -10.947 20.398 1.00 88.50 363 GLU A O 1
ATOM 2753 N N . ASN A 1 364 ? -22.188 -9.681 18.844 1.00 87.81 364 ASN A N 1
ATOM 2754 C CA . ASN A 1 364 ? -21.074 -10.581 18.558 1.00 87.81 364 ASN A CA 1
ATOM 2755 C C . ASN A 1 364 ? -19.838 -10.285 19.424 1.00 87.81 364 ASN A C 1
ATOM 2757 O O . ASN A 1 364 ? -18.804 -10.940 19.286 1.00 87.81 364 ASN A O 1
ATOM 2761 N N . GLY A 1 365 ? -19.926 -9.320 20.346 1.00 92.00 365 GLY A N 1
ATOM 2762 C CA . GLY A 1 365 ? -18.819 -8.943 21.217 1.00 92.00 365 GLY A CA 1
ATOM 2763 C C . GLY A 1 365 ? -17.779 -8.037 20.549 1.00 92.00 365 GLY A C 1
ATOM 2764 O O . GLY A 1 365 ? -16.692 -7.863 21.108 1.00 92.00 365 GLY A O 1
ATOM 2765 N N . LEU A 1 366 ? -18.085 -7.457 19.387 1.00 96.00 366 LEU A N 1
ATOM 2766 C CA . LEU A 1 366 ? -17.181 -6.611 18.612 1.00 96.00 366 LEU A CA 1
ATOM 2767 C C . LEU A 1 366 ? -17.417 -5.133 18.945 1.00 96.00 366 LEU A C 1
ATOM 2769 O O . LEU A 1 366 ? -18.558 -4.683 18.893 1.00 96.00 366 LEU A O 1
ATOM 2773 N N . PRO A 1 367 ? -16.381 -4.351 19.294 1.00 97.00 367 PRO A N 1
ATOM 2774 C CA . PRO A 1 367 ? -16.555 -2.943 19.621 1.00 97.00 367 PRO A CA 1
ATOM 2775 C C . PRO A 1 367 ? -16.916 -2.138 18.371 1.00 97.00 367 PRO A C 1
ATOM 2777 O O . PRO A 1 367 ? -16.175 -2.162 17.387 1.00 97.00 367 PRO A O 1
ATOM 2780 N N . ILE A 1 368 ? -18.033 -1.413 18.427 1.00 97.62 368 ILE A N 1
ATOM 2781 C CA . ILE A 1 368 ? -18.540 -0.584 17.331 1.00 97.62 368 ILE A CA 1
ATOM 2782 C C . ILE A 1 368 ? -18.397 0.895 17.687 1.00 97.62 368 ILE A C 1
ATOM 2784 O O . ILE A 1 368 ? -18.834 1.348 18.747 1.00 97.62 368 ILE A O 1
ATOM 2788 N N . THR A 1 369 ? -17.823 1.668 16.766 1.00 97.88 369 THR A N 1
ATOM 2789 C CA . THR A 1 369 ? -17.817 3.130 16.832 1.00 97.88 369 THR A CA 1
ATOM 2790 C C . THR A 1 369 ? -19.085 3.665 16.179 1.00 97.88 369 THR A C 1
ATOM 2792 O O . THR A 1 369 ? -19.111 3.951 14.984 1.00 97.88 369 THR A O 1
ATOM 2795 N N . ASP A 1 370 ? -20.153 3.781 16.964 1.00 95.69 370 ASP A N 1
ATOM 2796 C CA . ASP A 1 370 ? -21.412 4.376 16.513 1.00 95.69 370 ASP A CA 1
ATOM 2797 C C . ASP A 1 370 ? -21.430 5.886 16.816 1.00 95.69 370 ASP A C 1
ATOM 2799 O O . ASP A 1 370 ? -21.460 6.259 17.991 1.00 95.69 370 ASP A O 1
ATOM 2803 N N . PRO A 1 371 ? -21.409 6.775 15.805 1.00 92.88 371 PRO A N 1
ATOM 2804 C CA . PRO A 1 371 ? -21.451 8.217 16.030 1.00 92.88 371 PRO A CA 1
ATOM 2805 C C . PRO A 1 371 ? -22.821 8.745 16.494 1.00 92.88 371 PRO A C 1
ATOM 2807 O O . PRO A 1 371 ? -22.903 9.908 16.889 1.00 92.88 371 PRO A O 1
ATOM 2810 N N . ALA A 1 372 ? -23.887 7.936 16.465 1.00 91.25 372 ALA A N 1
ATOM 2811 C CA . ALA A 1 372 ? -25.239 8.351 16.851 1.00 91.25 372 ALA A CA 1
ATOM 2812 C C . ALA A 1 372 ? -25.529 8.281 18.371 1.00 91.25 372 ALA A C 1
ATOM 2814 O O . ALA A 1 372 ? -26.635 8.631 18.792 1.00 91.25 372 ALA A O 1
ATOM 2815 N N . ARG A 1 373 ? -24.566 7.835 19.192 1.00 88.00 373 ARG A N 1
ATOM 2816 C CA . ARG A 1 373 ? -24.708 7.615 20.651 1.00 88.00 373 ARG A CA 1
ATOM 2817 C C . ARG A 1 373 ? -24.513 8.855 21.538 1.00 88.00 373 ARG A C 1
ATOM 2819 O O . ARG A 1 373 ? -23.681 9.728 21.203 1.00 88.00 373 ARG A O 1
#

Organism: NCBI:txid1411118

Radius of gyration: 23.8 Å; chains: 1; bounding box: 59×38×71 Å

InterPro domains:
  IPR007768 Suppressor of fused [PTHR10928] (227-350)
  IPR020941 Suppressor of fused-like domain [PF05076] (225-373)
  IPR025851 SUKH-4 immunity protein [PF14435] (3-174)
  IPR037181 Suppressor of fused, N-terminal [SSF103359] (224-373)

Secondary structure (DSSP, 8-state):
---HHHHHHHH-STTEE---HHHHGGGT--HHHHHIIIII-EESEETTTEES---SSS-TT-EEEEE-SSSEEEEEEEEE-SS-TTEEEEEETTT--EEEEEEETTEEEEEEEEEESSHHHHHHHHHHHHHHHHHTTT--HHHHHHHHHHHHHHHHHH-TGGGSTTSHHHHHHHHHHHS--------SHHHHHHHHHHHS--SS-EEEE--PPTTTS--EEEEEE-SSEEEEEEESSS-SSS-S---SSEEEEEEEEEEEEE--S-SS--HHHHHHHHHHHHHHHSTT-----TT-EEE-SS-SSSTT--EEEEEEEE-TTT-EEEETTEEEEEEEEEEEEHHHHHHHHHH-HHHHHHTTB-TTS-B---TT-